Protein 3K7X (pdb70)

Radius of gyration: 18.95 Å; Cα contacts (8 Å, |Δi|>4): 545; chains: 1; bounding box: 43×45×52 Å

Sequence (339 aa):
KWSEYANLAQQSLEKFYLADTKEQFLNNFYPTENPEEDNKVFNYWWLAHLVEVRLDAYLRTKKQADLEVAEKTYLHNKNRNGGTLIHDFYDDLWNALAAYRLYKATGKSIYLEDAQLVWQDLVDTGWNDIGGGFAWRRPQYYKNTPVNAPFIILSCWLYNELNETKYLEWAKTYEWQTKVLVREDGFVEDGINRLEDGTIDYEWKFTYNQGVYIGANLELYRITKEAIYLDTANKTAAISLKELTEDGIFKDEGNGGDEGLFKGIFYRYFTDLIEETANKTYRDFVLNSCQILVENAKLDGYLLGNWKEKPSGKIPYSAELSGIALEAAKLELEHHHHH

Secondary structure (DSSP, 8-state):
-HHHHHHHHHHHHHHHHB-SSTTT-B-SEES-S-HHHHT-S--HHHHHHHHHHHHHHHHHH--HHHHHHHHHHHHHHHHHTTSSS--SBS---HHHHHHHHHHHHH--HHHHHHHHHHHHHIIIIIB------BBSBTT---EEHHHHHHHHHHHHHHHHHH--HHHHHH--HHHHHHHHHB-TTSPBP-EE-TTSSS-B-TT---HHHHHHHHHHHHHHHHHH--HHHHHHHHHHHHHHHHHHEETTEEPP--SSSGGGGHHHHHHHHHHHHHHHHT-HHHHHHHHHHHHHHHHH-EETTEE----SSPS-S-EEHHHHHH------HHHHT------

B-factor: mean 16.67, std 11.15, range [1.84, 98.38]

Structure (mmCIF, N/CA/C/O backbone):
data_3K7X
#
_entry.id   3K7X
#
_cell.length_a   46.194
_cell.length_b   75.333
_cell.length_c   53.756
_cell.angle_alpha   90.00
_cell.angle_beta   95.28
_cell.angle_gamma   90.00
#
_symmetry.space_group_name_H-M   'P 1 21 1'
#
loop_
_entity.id
_entity.type
_entity.pdbx_description
1 polymer 'Lin0763 protein'
2 non-polymer 'PHOSPHATE ION'
3 water water
#
loop_
_atom_site.group_PDB
_atom_site.id
_atom_site.type_symbol
_atom_site.label_atom_id
_atom_site.label_alt_id
_atom_site.label_comp_id
_atom_site.label_asym_id
_atom_site.label_entity_id
_atom_site.label_seq_id
_atom_site.pdbx_PDB_ins_code
_atom_site.Cartn_x
_atom_site.Cartn_y
_atom_site.Cartn_z
_atom_site.occupancy
_atom_site.B_iso_or_equiv
_atom_site.auth_seq_id
_atom_site.auth_comp_id
_atom_site.auth_asym_id
_atom_site.auth_atom_id
_atom_site.pdbx_PDB_model_num
ATOM 9 N N . LYS A 1 2 ? -4.025 49.986 17.394 1.00 15.49 2 LYS A N 1
ATOM 10 C CA . LYS A 1 2 ? -4.423 49.134 18.512 1.00 14.64 2 LYS A CA 1
ATOM 11 C C . LYS A 1 2 ? -3.711 49.550 19.795 1.00 9.96 2 LYS A C 1
ATOM 12 O O . LYS A 1 2 ? -2.731 50.291 19.755 1.00 12.17 2 LYS A O 1
ATOM 18 N N . TRP A 1 3 ? -4.202 49.076 20.933 1.00 10.35 3 TRP A N 1
ATOM 19 C CA . TRP A 1 3 ? -3.580 49.430 22.203 1.00 9.14 3 TRP A CA 1
ATOM 20 C C . TRP A 1 3 ? -2.138 48.932 22.283 1.00 10.45 3 TRP A C 1
ATOM 21 O O . TRP A 1 3 ? -1.272 49.624 22.810 1.00 11.42 3 TRP A O 1
ATOM 32 N N . SER A 1 4 ? -1.871 47.745 21.751 1.00 7.12 4 SER A N 1
ATOM 33 C CA . SER A 1 4 ? -0.509 47.218 21.784 1.00 11.77 4 SER A CA 1
ATOM 34 C C . SER A 1 4 ? 0.421 48.165 21.022 1.00 15.30 4 SER A C 1
ATOM 35 O O . SER A 1 4 ? 1.566 48.386 21.418 1.00 10.94 4 SER A O 1
ATOM 38 N N . GLU A 1 5 ? -0.082 48.736 19.933 1.00 11.16 5 GLU A N 1
ATOM 39 C CA . GLU A 1 5 ? 0.709 49.657 19.130 1.00 11.79 5 GLU A CA 1
ATOM 40 C C 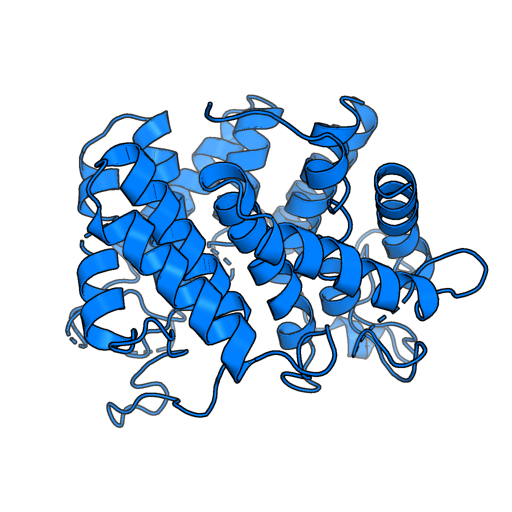. GLU A 1 5 ? 0.892 50.995 19.850 1.00 8.77 5 GLU A C 1
ATOM 41 O O . GLU A 1 5 ? 1.952 51.618 19.761 1.00 7.03 5 GLU A O 1
ATOM 47 N N . TYR A 1 6 ? -0.130 51.448 20.567 1.00 7.78 6 TYR A N 1
ATOM 48 C CA . TYR A 1 6 ? 0.015 52.693 21.314 1.00 6.70 6 TYR A CA 1
ATOM 49 C C . TYR A 1 6 ? 1.024 52.490 22.444 1.00 11.65 6 TYR A C 1
ATOM 50 O O . TYR A 1 6 ? 1.751 53.412 22.818 1.00 11.10 6 TYR A O 1
ATOM 59 N N . ALA A 1 7 ? 1.064 51.278 22.991 1.00 9.08 7 ALA A N 1
ATOM 60 C CA . ALA A 1 7 ? 2.001 50.971 24.066 1.00 8.68 7 ALA A CA 1
ATOM 61 C C . ALA A 1 7 ? 3.414 51.033 23.502 1.00 9.43 7 ALA A C 1
ATOM 62 O O . ALA A 1 7 ? 4.338 51.527 24.150 1.00 8.16 7 ALA A O 1
ATOM 64 N N . ASN A 1 8 ? 3.579 50.529 22.286 1.00 8.69 8 ASN A N 1
ATOM 65 C CA . ASN A 1 8 ? 4.887 50.551 21.645 1.00 8.70 8 ASN A CA 1
ATOM 66 C C . ASN A 1 8 ? 5.314 51.993 21.379 1.00 9.92 8 ASN A C 1
ATOM 67 O O . ASN A 1 8 ? 6.474 52.352 21.576 1.00 8.63 8 ASN A O 1
ATOM 72 N N . LEU A 1 9 ? 4.370 52.817 20.933 1.00 7.29 9 LEU A N 1
ATOM 73 C CA . LEU A 1 9 ? 4.666 54.217 20.651 1.00 5.01 9 LEU A CA 1
ATOM 74 C C . LEU A 1 9 ? 5.047 54.932 21.947 1.00 7.05 9 LEU A C 1
ATOM 75 O O . LEU A 1 9 ? 5.925 55.796 21.960 1.00 8.97 9 LEU A O 1
ATOM 80 N N . ALA A 1 10 ? 4.381 54.567 23.035 1.00 7.31 10 ALA A N 1
ATOM 81 C CA . ALA A 1 10 ? 4.662 55.169 24.332 1.00 11.12 10 ALA A CA 1
ATOM 82 C C . ALA A 1 10 ? 6.079 54.801 24.758 1.00 9.82 10 ALA A C 1
ATOM 83 O O . ALA A 1 10 ? 6.820 55.646 25.252 1.00 8.11 10 ALA A O 1
ATOM 85 N N . GLN A 1 11 ? 6.451 53.537 24.566 1.00 8.39 11 GLN A N 1
ATOM 86 C CA . GLN A 1 11 ? 7.793 53.079 24.925 1.00 8.07 11 GLN A CA 1
ATOM 87 C C . GLN A 1 11 ? 8.847 53.930 24.206 1.00 10.37 11 GLN A C 1
ATOM 88 O O . GLN A 1 11 ? 9.851 54.327 24.799 1.00 11.24 11 GLN A O 1
ATOM 94 N N . GLN A 1 12 ? 8.608 54.206 22.925 1.00 8.72 12 GLN A N 1
ATOM 95 C CA . GLN A 1 12 ? 9.537 54.999 22.119 1.00 10.19 12 GLN A CA 1
ATOM 96 C C . GLN A 1 12 ? 9.533 56.483 22.482 1.00 10.60 12 GLN A C 1
ATOM 97 O O . GLN A 1 12 ? 10.537 57.175 22.318 1.00 11.70 12 GLN A O 1
ATOM 103 N N . SER A 1 13 ? 8.400 56.971 22.971 1.00 8.44 13 SER A N 1
ATOM 104 C CA . SER A 1 13 ? 8.271 58.384 23.305 1.00 5.88 13 SER A CA 1
ATOM 105 C C . SER A 1 13 ? 9.156 58.900 24.434 1.00 7.89 13 SER A C 1
ATOM 106 O O . SER A 1 13 ? 9.564 60.060 24.412 1.00 10.15 13 SER A O 1
ATOM 109 N N . LEU A 1 14 ? 9.465 58.051 25.409 1.00 5.34 14 LEU A N 1
ATOM 110 C CA . LEU A 1 14 ? 10.285 58.478 26.537 1.00 4.62 14 LEU A CA 1
ATOM 111 C C . LEU A 1 14 ? 11.594 59.137 26.107 1.00 7.63 14 LEU A C 1
ATOM 112 O O . LEU A 1 14 ? 11.851 60.288 26.457 1.00 8.51 14 LEU A O 1
ATOM 117 N N . GLU A 1 15 ? 12.425 58.421 25.350 1.00 11.23 15 GLU A N 1
ATOM 118 C CA . GLU A 1 15 ? 13.702 58.994 24.925 1.00 12.18 15 GLU A CA 1
ATOM 119 C C . GLU A 1 15 ? 13.524 60.136 23.930 1.00 8.66 15 GLU A C 1
ATOM 120 O O . GLU A 1 15 ? 14.357 61.044 23.855 1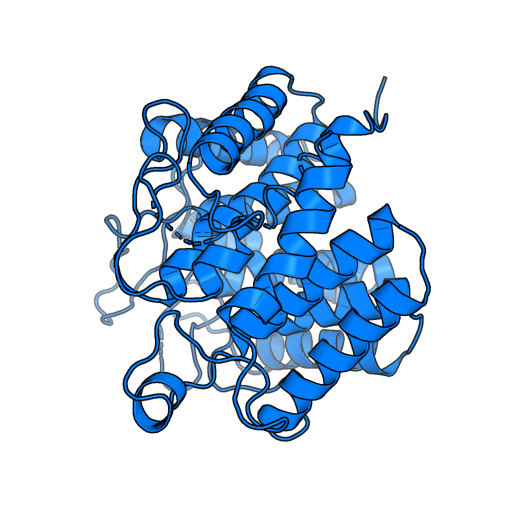.00 7.88 15 GLU A O 1
ATOM 126 N N . LYS A 1 16 ? 12.436 60.103 23.173 1.00 10.33 16 LYS A N 1
ATOM 127 C CA . LYS A 1 16 ? 12.182 61.162 22.205 1.00 12.50 16 LYS A CA 1
ATOM 128 C C . LYS A 1 16 ? 12.143 62.514 22.911 1.00 15.51 16 LYS A C 1
ATOM 129 O O . LYS A 1 16 ? 12.666 63.501 22.401 1.00 10.46 16 LYS A O 1
ATOM 135 N N . PHE A 1 17 ? 11.538 62.554 24.093 1.00 11.06 17 PHE A N 1
ATOM 136 C CA . PHE A 1 17 ? 11.420 63.809 24.829 1.00 10.88 17 PHE A CA 1
ATOM 137 C C . PHE A 1 17 ? 12.332 63.955 26.038 1.00 9.82 17 PHE A C 1
ATOM 138 O O . PHE A 1 17 ? 12.499 65.060 26.545 1.00 12.85 17 PHE A O 1
ATOM 146 N N . TYR A 1 18 ? 12.934 62.862 26.498 1.00 7.00 18 TYR A N 1
ATOM 147 C CA . TYR A 1 18 ? 13.768 62.956 27.690 1.00 12.07 18 TYR A CA 1
ATOM 148 C C . TYR A 1 18 ? 15.234 62.521 27.614 1.00 10.03 18 TYR A C 1
ATOM 149 O O . TYR A 1 18 ? 15.969 62.691 28.585 1.00 11.68 18 TYR A O 1
ATOM 158 N N . LEU A 1 19 ? 15.673 61.986 26.480 1.00 9.63 19 LEU A N 1
ATOM 159 C CA . LEU A 1 19 ? 17.069 61.555 26.364 1.00 8.82 19 LEU A CA 1
ATOM 160 C C . LEU A 1 19 ? 17.999 62.720 26.685 1.00 11.13 19 LEU A C 1
ATOM 161 O O . LEU A 1 19 ? 17.915 63.784 26.065 1.00 9.39 19 LEU A O 1
ATOM 166 N N . ALA A 1 20 ? 18.887 62.508 27.652 1.00 10.52 20 ALA A N 1
ATOM 167 C CA . ALA A 1 20 ? 19.827 63.538 28.089 1.00 13.13 20 ALA A CA 1
ATOM 168 C C . ALA A 1 20 ? 21.017 63.708 27.150 1.00 15.13 20 ALA A C 1
ATOM 169 O O . ALA A 1 20 ? 21.230 62.894 26.246 1.00 15.19 20 ALA A O 1
ATOM 171 N N . ASP A 1 21 ? 21.788 64.769 27.380 1.00 18.64 21 ASP A N 1
ATOM 172 C CA . ASP A 1 21 ? 22.969 65.069 26.575 1.00 23.59 21 ASP A CA 1
ATOM 173 C C . ASP A 1 21 ? 24.118 64.113 26.853 1.00 23.49 21 ASP A C 1
ATOM 174 O O . ASP A 1 21 ? 24.943 63.859 25.978 1.00 23.45 21 ASP A O 1
ATOM 179 N N . THR A 1 22 ? 24.183 63.604 28.079 1.00 15.01 22 THR A N 1
ATOM 180 C CA . THR A 1 22 ? 25.243 62.675 28.451 1.00 18.88 22 THR A CA 1
ATOM 181 C C . THR A 1 22 ? 24.663 61.312 28.795 1.00 18.99 22 THR A C 1
ATOM 182 O O . THR A 1 22 ? 23.534 61.205 29.277 1.00 14.21 22 THR A O 1
ATOM 186 N N . LYS A 1 23 ? 25.447 60.273 28.537 1.00 16.25 23 LYS A N 1
ATOM 187 C CA . LYS A 1 23 ? 25.038 58.906 28.819 1.00 20.97 23 LYS A CA 1
ATOM 188 C C . LYS A 1 23 ? 24.915 58.701 30.328 1.00 17.19 23 LYS A C 1
ATOM 189 O O . LYS A 1 23 ? 24.116 57.884 30.784 1.00 15.24 23 LYS A O 1
ATOM 195 N N . GLU A 1 24 ? 25.709 59.447 31.095 1.00 15.78 24 GLU A N 1
ATOM 196 C CA . GLU A 1 24 ? 25.692 59.345 32.555 1.00 16.02 24 GLU A CA 1
ATOM 197 C C . GLU A 1 24 ? 24.340 59.761 33.125 1.00 17.67 24 GLU A C 1
ATOM 198 O O . GLU A 1 24 ? 23.813 59.114 34.035 1.00 15.11 24 GLU A O 1
ATOM 204 N N . GLN A 1 25 ? 23.794 60.851 32.600 1.00 18.97 25 GLN A N 1
ATOM 205 C CA . GLN A 1 25 ? 22.521 61.340 33.076 1.00 14.96 25 GLN A CA 1
ATOM 206 C C . GLN A 1 25 ? 21.415 60.404 32.576 1.00 12.95 25 GLN A C 1
ATOM 207 O O . GLN A 1 25 ? 20.542 60.000 33.351 1.00 15.98 25 GLN A O 1
ATOM 213 N N . PHE A 1 26 ? 21.504 60.006 31.306 1.00 8.43 26 PHE A N 1
ATOM 214 C CA . PHE A 1 26 ? 20.524 59.104 30.677 1.00 9.11 26 PHE A CA 1
ATOM 215 C C . PHE A 1 26 ? 19.203 59.785 30.294 1.00 11.03 26 PHE A C 1
ATOM 216 O O . PHE A 1 26 ? 18.801 59.764 29.132 1.00 15.61 26 PHE A O 1
ATOM 224 N N . LEU A 1 27 ? 18.497 60.327 31.282 1.00 8.43 27 LEU A N 1
ATOM 225 C CA . LEU A 1 27 ? 17.230 61.004 31.021 1.00 11.70 27 LEU A CA 1
ATOM 226 C C . LEU A 1 27 ? 17.116 62.305 31.813 1.00 11.64 27 LEU A C 1
ATOM 227 O O . LEU A 1 27 ? 17.451 62.344 33.000 1.00 6.90 27 LEU A O 1
ATOM 232 N N . ASN A 1 28 ? 16.655 63.365 31.148 1.00 7.06 28 ASN A N 1
ATOM 233 C CA . ASN A 1 28 ? 16.434 64.649 31.810 1.00 10.04 28 ASN A CA 1
ATOM 234 C C . ASN A 1 28 ? 15.163 64.449 32.618 1.00 7.83 28 ASN A C 1
ATOM 235 O O . ASN A 1 28 ? 14.296 63.668 32.223 1.00 7.27 28 ASN A O 1
ATOM 240 N N . ASN A 1 29 ? 15.037 65.157 33.733 1.00 9.18 29 ASN A N 1
ATOM 241 C CA . ASN A 1 29 ? 13.845 65.023 34.555 1.00 7.82 29 ASN A CA 1
ATOM 242 C C . ASN A 1 29 ? 12.625 65.649 33.903 1.00 11.45 29 ASN A C 1
ATOM 243 O O . ASN A 1 29 ? 11.509 65.159 34.076 1.00 6.98 29 ASN A O 1
ATOM 248 N N . PHE A 1 30 ? 12.846 66.718 33.142 1.00 9.71 30 PHE A N 1
ATOM 249 C CA . PHE A 1 30 ? 11.752 67.442 32.502 1.00 9.88 30 PHE A CA 1
ATOM 250 C C . PHE A 1 30 ? 11.869 67.694 31.000 1.00 9.30 30 PHE A C 1
ATOM 251 O O . PHE A 1 30 ? 12.938 67.588 30.405 1.00 7.63 30 PHE A O 1
ATOM 259 N N . TYR A 1 31 ? 10.729 68.047 30.414 1.00 8.05 31 TYR A N 1
ATOM 260 C CA . TYR A 1 31 ? 10.638 68.438 29.016 1.00 7.11 31 TYR A CA 1
ATOM 261 C C . TYR A 1 31 ? 9.606 69.561 28.950 1.00 15.27 31 TYR A C 1
ATOM 262 O O . TYR A 1 31 ? 8.469 69.392 29.390 1.00 13.22 31 TYR A O 1
ATOM 271 N N . PRO A 1 32 ? 9.996 70.732 28.432 1.00 16.94 32 PRO A N 1
ATOM 272 C CA . PRO A 1 32 ? 11.348 71.001 27.938 1.00 12.28 32 PRO A CA 1
ATOM 273 C C . PRO A 1 32 ? 12.254 71.246 29.136 1.00 18.17 32 PRO A C 1
ATOM 274 O O . PRO A 1 32 ? 11.786 71.308 30.274 1.00 20.12 32 PRO A O 1
ATOM 278 N N . THR A 1 33 ? 13.549 71.381 28.888 1.00 19.73 33 THR A N 1
ATOM 279 C CA . THR A 1 33 ? 14.478 71.652 29.973 1.00 25.49 33 THR A CA 1
ATOM 280 C C . THR A 1 33 ? 15.450 72.735 29.502 1.00 25.48 33 THR A C 1
ATOM 281 O O . THR A 1 33 ? 16.432 72.463 28.813 1.00 22.73 33 THR A O 1
ATOM 285 N N . GLU A 1 34 ? 15.133 73.977 29.861 1.00 29.44 34 GLU A N 1
ATOM 286 C CA . GLU A 1 34 ? 15.941 75.130 29.475 1.00 32.67 34 GLU A CA 1
ATOM 287 C C . GLU A 1 34 ? 17.297 75.131 30.161 1.00 35.07 34 GLU A C 1
ATOM 288 O O . GLU A 1 34 ? 18.297 75.523 29.566 1.00 36.79 34 GLU A O 1
ATOM 290 N N . ASN A 1 35 ? 17.314 74.705 31.419 1.00 34.54 35 ASN A N 1
ATOM 291 C CA . ASN A 1 35 ? 18.552 74.634 32.187 1.00 36.05 35 ASN A CA 1
ATOM 292 C C . ASN A 1 35 ? 18.739 73.208 32.716 1.00 31.46 35 ASN A C 1
ATOM 293 O O . ASN A 1 35 ? 18.444 72.932 33.878 1.00 28.57 35 ASN A O 1
ATOM 298 N N . PRO A 1 36 ? 19.230 72.286 31.862 1.00 33.88 36 PRO A N 1
ATOM 299 C CA . PRO A 1 36 ? 19.466 70.883 32.217 1.00 34.83 36 PRO A CA 1
ATOM 300 C C . PRO A 1 36 ? 20.189 70.720 33.551 1.00 30.82 36 PRO A C 1
ATOM 301 O O . PRO A 1 36 ? 19.731 69.984 34.419 1.00 27.31 36 PRO A O 1
ATOM 305 N N . GLU A 1 37 ? 21.306 71.420 33.713 1.00 30.66 37 GLU A N 1
ATOM 306 C CA . GLU A 1 37 ? 22.105 71.344 34.937 1.00 37.38 37 GLU A CA 1
ATOM 307 C C . GLU A 1 37 ? 21.271 71.424 36.216 1.00 34.62 37 GLU A C 1
ATOM 308 O O . GLU A 1 37 ? 21.351 70.548 37.076 1.00 33.84 37 GLU A O 1
ATOM 314 N N . GLU A 1 38 ? 20.476 72.482 36.333 1.00 30.62 38 GLU A N 1
ATOM 315 C CA . GLU A 1 38 ? 19.643 72.703 37.509 1.00 29.47 38 GLU A CA 1
ATOM 316 C C . GLU A 1 38 ? 18.458 71.746 37.576 1.00 23.96 38 GLU A C 1
ATOM 317 O O . GLU A 1 38 ? 18.168 71.177 38.630 1.00 24.61 38 GLU A O 1
ATOM 323 N N . ASP A 1 39 ? 17.774 71.564 36.452 1.00 20.59 39 ASP A N 1
ATOM 324 C CA . ASP A 1 39 ? 16.620 70.678 36.420 1.00 20.53 39 ASP A CA 1
ATOM 325 C C . ASP A 1 39 ? 16.980 69.229 36.730 1.00 14.65 39 ASP A C 1
ATOM 326 O O . ASP A 1 39 ? 16.149 68.482 37.246 1.00 16.43 39 ASP A O 1
ATOM 331 N N . ASN A 1 40 ? 18.213 68.833 36.424 1.00 10.75 40 ASN A N 1
ATOM 332 C CA . ASN A 1 40 ? 18.646 67.456 36.662 1.00 10.71 40 ASN A CA 1
ATOM 333 C C . ASN A 1 40 ? 19.361 67.199 37.991 1.00 16.01 40 ASN A C 1
ATOM 334 O O . ASN A 1 40 ? 19.862 66.098 38.221 1.00 16.62 40 ASN A O 1
ATOM 339 N N . LYS A 1 41 ? 19.402 68.200 38.866 1.00 16.00 41 LYS A N 1
ATOM 340 C CA . LYS A 1 41 ? 20.053 68.043 40.168 1.00 20.82 41 LYS A CA 1
ATOM 341 C C . LYS A 1 41 ? 19.456 66.866 40.934 1.00 17.89 41 LYS A C 1
ATOM 342 O O . LYS A 1 41 ? 20.180 66.058 41.517 1.00 12.81 41 LYS A O 1
ATOM 348 N N . VAL A 1 42 ? 18.131 66.777 40.928 1.00 13.56 42 VAL A N 1
ATOM 349 C CA . VAL A 1 42 ? 17.433 65.708 41.632 1.00 11.43 42 VAL A CA 1
ATOM 350 C C . VAL A 1 42 ? 17.552 64.356 40.935 1.00 12.44 42 VAL A C 1
ATOM 351 O O . VAL A 1 42 ? 17.160 64.205 39.779 1.00 11.25 42 VAL A O 1
ATOM 355 N N . PHE A 1 43 ? 18.098 63.377 41.650 1.00 11.26 43 PHE A N 1
ATOM 356 C CA . PHE A 1 43 ? 18.245 62.026 41.124 1.00 11.49 43 PHE A CA 1
ATOM 357 C C . PHE A 1 43 ? 16.975 61.284 41.510 1.00 11.75 43 PHE A C 1
ATOM 358 O O . PHE A 1 43 ? 16.809 60.870 42.653 1.00 11.61 43 PHE A O 1
ATOM 366 N N . ASN A 1 44 ? 16.071 61.136 40.551 1.00 7.55 44 ASN A N 1
ATOM 367 C CA . ASN A 1 44 ? 14.805 60.463 40.800 1.00 8.84 44 ASN A CA 1
ATOM 368 C C . ASN A 1 44 ? 14.931 58.943 40.762 1.00 8.52 44 ASN A C 1
ATOM 369 O O . ASN A 1 44 ? 14.424 58.261 39.868 1.00 8.68 44 ASN A O 1
ATOM 374 N N . TYR A 1 45 ? 15.632 58.439 41.769 1.00 6.10 45 TYR A N 1
ATOM 375 C CA . TYR A 1 45 ? 15.886 57.020 41.958 1.00 7.57 45 TYR A CA 1
ATOM 376 C C . TYR A 1 45 ? 14.591 56.210 41.892 1.00 11.22 45 TYR A C 1
ATOM 377 O O . TYR A 1 45 ? 14.560 55.138 41.282 1.00 7.14 45 TYR A O 1
ATOM 386 N N . TRP A 1 46 ? 13.516 56.721 42.492 1.00 11.05 46 TRP A N 1
ATOM 387 C CA . TRP A 1 46 ? 12.261 55.976 42.464 1.00 10.04 46 TRP A CA 1
ATOM 388 C C . TRP A 1 46 ? 11.519 56.058 41.132 1.00 7.83 46 TRP A C 1
ATOM 389 O O . TRP A 1 46 ? 10.743 55.160 40.808 1.00 8.28 46 TRP A O 1
ATOM 400 N N . TRP A 1 47 ? 11.745 57.117 40.355 1.00 6.13 47 TRP A N 1
ATOM 401 C CA . TRP A 1 47 ? 11.093 57.216 39.046 1.00 7.65 47 TRP A CA 1
ATOM 402 C C . TRP A 1 47 ? 11.687 56.121 38.166 1.00 6.89 47 TRP A C 1
ATOM 403 O O . TRP A 1 47 ? 10.974 55.431 37.438 1.00 6.28 47 TRP A O 1
ATOM 414 N N . LEU A 1 48 ? 13.008 55.982 38.227 1.00 6.77 48 LEU A N 1
ATOM 415 C CA . LEU A 1 48 ? 13.700 54.982 37.425 1.00 10.31 48 LEU A CA 1
ATOM 416 C C . LEU A 1 48 ? 13.280 53.562 37.792 1.00 7.22 48 LEU A C 1
ATOM 417 O O . LEU A 1 48 ? 13.347 52.655 36.962 1.00 9.05 48 LEU A O 1
ATOM 422 N N . ALA A 1 49 ? 12.837 53.369 39.031 1.00 6.62 49 ALA A N 1
ATOM 423 C CA . ALA A 1 49 ? 12.379 52.052 39.467 1.00 10.31 49 ALA A CA 1
ATOM 424 C C . ALA A 1 49 ? 11.141 51.702 38.642 1.00 8.06 49 ALA A C 1
ATOM 425 O O . ALA A 1 49 ? 10.967 50.560 38.199 1.00 7.03 49 ALA A O 1
ATOM 427 N N . HIS A 1 50 ? 10.280 52.692 38.421 1.00 5.11 50 HIS A N 1
ATOM 428 C CA . HIS A 1 50 ? 9.080 52.444 37.641 1.00 7.34 50 HIS A CA 1
ATOM 429 C C . HIS A 1 50 ? 9.367 52.343 36.150 1.00 7.81 50 HIS A C 1
ATOM 430 O O . HIS A 1 50 ? 8.623 51.692 35.417 1.00 10.89 50 HIS A O 1
ATOM 437 N N . LEU A 1 51 ? 10.445 52.972 35.694 1.00 7.03 51 LEU A N 1
ATOM 438 C CA . LEU A 1 51 ? 10.800 52.854 34.286 1.00 8.92 51 LEU A CA 1
ATOM 439 C C . LEU A 1 51 ? 11.219 51.400 34.041 1.00 6.89 51 LEU A C 1
ATOM 440 O O . LEU A 1 51 ? 10.915 50.826 32.993 1.00 7.42 51 LEU A O 1
ATOM 445 N N . VAL A 1 52 ? 11.922 50.805 35.006 1.00 5.81 52 VAL A N 1
ATOM 446 C CA . VAL A 1 52 ? 12.338 49.409 34.876 1.00 5.28 52 VAL A CA 1
ATOM 447 C C . VAL A 1 52 ? 11.074 48.570 34.704 1.00 9.28 52 VAL A C 1
ATOM 448 O O . VAL A 1 52 ? 11.011 47.689 33.840 1.00 6.88 52 VAL A O 1
ATOM 452 N N . GLU A 1 53 ? 10.060 48.855 35.521 1.00 8.02 53 GLU A N 1
ATOM 453 C CA . GLU A 1 53 ? 8.802 48.118 35.444 1.00 10.04 53 GLU A CA 1
ATOM 454 C C . GLU A 1 53 ? 8.077 48.273 34.104 1.00 11.24 53 GLU A C 1
ATOM 455 O O . GLU A 1 53 ? 7.585 47.287 33.549 1.00 10.81 53 GLU A O 1
ATOM 461 N N . VAL A 1 54 ? 7.998 49.495 33.578 1.00 9.09 54 VAL A N 1
ATOM 462 C CA . VAL A 1 54 ? 7.307 49.687 32.300 1.00 9.49 54 VAL A CA 1
ATOM 463 C C . VAL A 1 54 ? 8.095 49.049 31.158 1.00 7.05 54 VAL A C 1
ATOM 464 O O . VAL A 1 54 ? 7.508 48.591 30.180 1.00 8.56 54 VAL A O 1
ATOM 468 N N . ARG A 1 55 ? 9.422 49.021 31.277 1.00 6.98 55 ARG A N 1
ATOM 469 C CA . ARG A 1 55 ? 10.239 48.387 30.247 1.00 10.29 55 ARG A CA 1
ATOM 470 C C . ARG A 1 55 ? 9.979 46.882 30.308 1.00 8.67 55 ARG A C 1
ATOM 471 O O . ARG A 1 55 ? 9.963 46.203 29.286 1.00 9.49 55 ARG A O 1
ATOM 479 N N . LEU A 1 56 ? 9.771 46.361 31.514 1.00 7.51 56 LEU A N 1
ATOM 480 C CA . LEU A 1 56 ? 9.491 44.937 31.670 1.00 10.33 56 LEU A CA 1
ATOM 481 C C . LEU A 1 56 ? 8.115 44.607 31.097 1.00 11.02 56 LEU A C 1
ATOM 482 O O . LEU A 1 56 ? 7.920 43.532 30.522 1.00 8.84 56 LEU A O 1
ATOM 487 N N . ASP A 1 57 ? 7.162 45.526 31.260 1.00 7.67 57 ASP A N 1
ATOM 488 C CA . ASP A 1 57 ? 5.814 45.315 30.726 1.00 9.57 57 ASP A CA 1
ATOM 489 C C . ASP A 1 57 ? 5.917 45.100 29.217 1.00 9.69 57 ASP A C 1
ATOM 490 O O . ASP A 1 57 ? 5.232 44.248 28.649 1.00 8.86 57 ASP A O 1
ATOM 495 N N . ALA A 1 58 ? 6.774 45.887 28.572 1.00 7.17 58 ALA A N 1
ATOM 496 C CA . ALA A 1 58 ? 6.954 45.784 27.128 1.00 7.97 58 ALA A CA 1
ATOM 497 C C . ALA A 1 58 ? 7.521 44.413 26.787 1.00 8.43 58 ALA A C 1
ATOM 498 O O . ALA A 1 58 ? 7.097 43.775 25.821 1.00 11.78 58 ALA A O 1
ATOM 500 N N . TYR A 1 59 ? 8.477 43.957 27.590 1.00 4.59 59 TYR A N 1
ATOM 501 C CA . TYR A 1 59 ? 9.082 42.651 27.357 1.00 11.00 59 TYR A CA 1
ATOM 502 C C . TYR A 1 59 ? 8.032 41.553 27.502 1.00 10.07 59 TYR A C 1
ATOM 503 O O . TYR A 1 59 ? 7.961 40.636 26.684 1.00 12.20 59 TYR A O 1
ATOM 512 N N . LEU A 1 60 ? 7.211 41.650 28.542 1.00 11.32 60 LEU A N 1
ATOM 513 C CA . LEU A 1 60 ? 6.170 40.656 28.768 1.00 11.77 60 LEU A CA 1
ATOM 514 C C . LEU A 1 60 ? 5.179 40.632 27.612 1.00 9.54 60 LEU A C 1
ATOM 515 O O . LEU A 1 60 ? 4.566 39.606 27.329 1.00 11.95 60 LEU A O 1
ATOM 520 N N . ARG A 1 61 ? 5.023 41.771 26.951 1.00 9.17 61 ARG A N 1
ATOM 521 C CA . ARG A 1 61 ? 4.114 41.881 25.817 1.00 13.74 61 ARG A CA 1
ATOM 522 C C . ARG A 1 61 ? 4.761 41.373 24.526 1.00 11.46 61 ARG A C 1
ATOM 523 O O . ARG A 1 61 ? 4.133 40.653 23.754 1.00 12.65 61 ARG A O 1
ATOM 531 N N . THR A 1 62 ? 6.022 41.731 24.307 1.00 14.18 62 THR A N 1
ATOM 532 C CA . THR A 1 62 ? 6.735 41.345 23.085 1.00 14.52 62 THR A CA 1
ATOM 533 C C . THR A 1 62 ? 7.527 40.035 23.090 1.00 15.03 62 THR A C 1
ATOM 534 O O . THR A 1 62 ? 7.650 39.387 22.051 1.00 14.57 62 THR A O 1
ATOM 538 N N . LYS A 1 63 ? 8.080 39.666 24.244 1.00 12.86 63 LYS A N 1
ATOM 539 C CA . LYS A 1 63 ? 8.895 38.455 24.386 1.00 16.94 63 LYS A CA 1
ATOM 540 C C . LYS A 1 63 ? 10.247 38.631 23.703 1.00 22.07 63 LYS A C 1
ATOM 541 O O . LYS A 1 63 ? 11.019 37.679 23.596 1.00 21.51 63 LYS A O 1
ATOM 547 N N . LYS A 1 64 ? 10.530 39.844 23.238 1.00 13.25 64 LYS A N 1
ATOM 548 C CA . LYS A 1 64 ? 11.792 40.122 22.550 1.00 13.97 64 LYS A CA 1
ATOM 549 C C . LYS A 1 64 ? 12.937 40.334 23.526 1.00 15.13 64 LYS A C 1
ATOM 550 O O . LYS A 1 64 ? 12.845 41.165 24.426 1.00 17.10 64 LYS A O 1
ATOM 556 N N . GLN A 1 65 ? 14.025 39.597 23.330 1.00 16.01 65 GLN A N 1
ATOM 557 C CA . GLN A 1 65 ? 15.180 39.705 24.208 1.00 17.57 65 GLN A CA 1
ATOM 558 C C . GLN A 1 65 ? 15.709 41.136 24.299 1.00 16.53 65 GLN A C 1
ATOM 559 O O . GLN A 1 65 ? 16.176 41.565 25.353 1.00 15.92 65 GLN A O 1
ATOM 565 N N . ALA A 1 66 ? 15.631 41.874 23.195 1.00 13.74 66 ALA A N 1
ATOM 566 C CA . ALA A 1 66 ? 16.096 43.258 23.171 1.00 20.29 66 ALA A CA 1
ATOM 567 C C . ALA A 1 66 ? 15.337 44.115 24.187 1.00 14.85 66 ALA A C 1
ATOM 568 O O . ALA A 1 66 ? 15.899 45.038 24.779 1.00 12.76 66 ALA A O 1
ATOM 570 N N . ASP A 1 67 ? 14.062 43.806 24.390 1.00 13.61 67 ASP A N 1
ATOM 571 C CA . ASP A 1 67 ? 13.240 44.556 25.338 1.00 11.22 67 ASP A CA 1
ATOM 572 C C . ASP A 1 67 ? 13.630 44.245 26.780 1.00 10.37 67 ASP A C 1
ATOM 573 O O . ASP A 1 67 ? 13.639 45.133 27.634 1.00 11.11 67 ASP A O 1
ATOM 578 N N . LEU A 1 68 ? 13.953 42.988 27.056 1.00 11.09 68 LEU A N 1
ATOM 579 C CA . LEU A 1 68 ? 14.365 42.613 28.400 1.00 13.68 68 LEU A CA 1
ATOM 580 C C . LEU A 1 68 ? 15.695 43.293 28.717 1.00 9.61 68 LEU A C 1
ATOM 581 O O . LEU A 1 68 ? 15.925 43.748 29.838 1.00 10.43 68 LEU A O 1
ATOM 586 N N . GLU A 1 69 ? 16.566 43.375 27.717 1.00 9.90 69 GLU A N 1
ATOM 587 C CA . GLU A 1 69 ? 17.871 44.000 27.898 1.00 21.74 69 GLU A CA 1
ATOM 588 C C . GLU A 1 69 ? 17.754 45.475 28.263 1.00 14.49 69 GLU A C 1
ATOM 589 O O . GLU A 1 69 ? 18.522 45.978 29.083 1.00 13.13 69 GLU A O 1
ATOM 595 N N . VAL A 1 70 ? 16.801 46.172 27.654 1.00 8.89 70 VAL A N 1
ATOM 596 C CA . VAL A 1 70 ? 16.620 47.585 27.962 1.00 10.07 70 VAL A CA 1
ATOM 597 C C . VAL A 1 70 ? 16.222 47.724 29.429 1.00 9.93 70 VAL A C 1
ATOM 598 O O . VAL A 1 70 ? 16.645 48.654 30.109 1.00 10.79 70 VAL A O 1
ATOM 602 N N . ALA A 1 71 ? 15.416 46.783 29.912 1.00 11.21 71 ALA A N 1
ATOM 603 C CA . ALA A 1 71 ? 14.963 46.795 31.300 1.00 10.42 71 ALA A CA 1
ATOM 604 C C . ALA A 1 71 ? 16.126 46.574 32.264 1.00 13.33 71 ALA A C 1
ATOM 605 O O . ALA A 1 71 ? 16.258 47.290 33.254 1.00 9.02 71 ALA A O 1
ATOM 607 N N . GLU A 1 72 ? 16.958 45.574 31.979 1.00 9.10 72 GLU A N 1
ATOM 608 C CA . GLU A 1 72 ? 18.114 45.278 32.824 1.00 11.21 72 GLU A CA 1
ATOM 609 C C . GLU A 1 72 ? 19.095 46.440 32.824 1.00 10.57 72 GLU A C 1
ATOM 610 O O . GLU A 1 72 ? 19.594 46.846 33.872 1.00 11.54 72 GLU A O 1
ATOM 616 N N . LYS A 1 73 ? 19.378 46.961 31.634 1.00 11.56 73 LYS A N 1
ATOM 617 C CA . LYS A 1 73 ? 20.296 48.084 31.486 1.00 10.91 73 LYS A CA 1
ATOM 618 C C . LYS A 1 73 ? 19.798 49.262 32.312 1.00 11.52 73 LYS A C 1
ATOM 619 O O . LYS A 1 73 ? 20.585 49.957 32.957 1.00 9.37 73 LYS A O 1
ATOM 625 N N . THR A 1 74 ? 18.488 49.487 32.289 1.00 6.04 74 THR A N 1
ATOM 626 C CA . THR A 1 74 ? 17.894 50.587 33.044 1.00 6.63 74 THR A CA 1
ATOM 627 C C . THR A 1 74 ? 18.075 50.369 34.548 1.00 10.10 74 THR A C 1
ATOM 628 O O . THR A 1 74 ? 18.464 51.284 35.281 1.00 5.68 74 THR A O 1
ATOM 632 N N . TYR A 1 75 ? 17.798 49.149 34.996 1.00 7.02 75 TYR A N 1
ATOM 633 C CA . TYR A 1 75 ? 17.926 48.801 36.408 1.00 6.99 75 TYR A CA 1
ATOM 634 C C . TYR A 1 75 ? 19.352 49.009 36.914 1.00 6.67 75 TYR A C 1
ATOM 635 O O . TYR A 1 75 ? 19.561 49.578 37.988 1.00 6.06 75 TYR A O 1
ATOM 644 N N . LEU A 1 76 ? 20.331 48.549 36.140 1.00 3.99 76 LEU A N 1
ATOM 645 C CA . LEU A 1 76 ? 21.723 48.693 36.542 1.00 8.28 76 LEU A CA 1
ATOM 646 C C . LEU A 1 76 ? 22.150 50.153 36.531 1.00 7.47 76 LEU A C 1
ATOM 647 O O . LEU A 1 76 ? 22.933 50.582 37.378 1.00 8.73 76 LEU A O 1
ATOM 652 N N . HIS A 1 77 ? 21.642 50.915 35.568 1.00 8.00 77 HIS A N 1
ATOM 653 C CA . HIS A 1 77 ? 21.971 52.336 35.493 1.00 8.20 77 HIS A CA 1
ATOM 654 C C . HIS A 1 77 ? 21.535 53.012 36.794 1.00 8.74 77 HIS A C 1
ATOM 655 O O . HIS A 1 77 ? 22.268 53.817 37.379 1.00 5.45 77 HIS A O 1
ATOM 662 N N . ASN A 1 78 ? 20.329 52.671 37.238 1.00 8.08 78 ASN A N 1
ATOM 663 C CA . ASN A 1 78 ? 19.759 53.251 38.450 1.00 10.09 78 ASN A CA 1
ATOM 664 C C . ASN A 1 78 ? 20.494 52.814 39.712 1.00 10.82 78 ASN A C 1
ATOM 665 O O . ASN A 1 78 ? 20.859 53.644 40.548 1.00 8.19 78 ASN A O 1
ATOM 670 N N . LYS A 1 79 ? 20.707 51.511 39.846 1.00 7.96 79 LYS A N 1
ATOM 671 C CA . LYS A 1 79 ? 21.412 50.964 41.002 1.00 7.65 79 LYS A CA 1
ATOM 672 C C . LYS A 1 79 ? 22.806 51.590 41.102 1.00 9.40 79 LYS A C 1
ATOM 673 O O . LYS A 1 79 ? 23.268 51.943 42.192 1.00 9.21 79 LYS A O 1
ATOM 679 N N . ASN A 1 80 ? 23.474 51.741 39.965 1.00 8.05 80 ASN A N 1
ATOM 680 C CA . ASN A 1 80 ? 24.810 52.325 39.973 1.00 11.58 80 ASN A CA 1
ATOM 681 C C . ASN A 1 80 ? 24.812 53.827 40.254 1.00 12.46 80 ASN A C 1
ATOM 682 O O . ASN A 1 80 ? 25.732 54.331 40.899 1.00 11.79 80 ASN A O 1
ATOM 687 N N . ARG A 1 81 ? 23.792 54.546 39.792 1.00 7.75 81 ARG A N 1
ATOM 688 C CA . ARG A 1 81 ? 23.734 55.974 40.093 1.00 12.44 81 ARG A CA 1
ATOM 689 C C . ARG A 1 81 ? 23.559 56.109 41.600 1.00 10.41 81 ARG A C 1
ATOM 690 O O . ARG A 1 81 ? 23.997 57.084 42.205 1.00 7.97 81 ARG A O 1
ATOM 698 N N . ASN A 1 82 ? 22.923 55.112 42.206 1.00 10.49 82 ASN A N 1
ATOM 699 C CA . ASN A 1 82 ? 22.694 55.136 43.642 1.00 10.62 82 ASN A CA 1
ATOM 700 C C . ASN A 1 82 ? 23.859 54.557 44.440 1.00 14.39 82 ASN A C 1
ATOM 701 O O . ASN A 1 82 ? 23.708 54.219 45.613 1.00 18.31 82 ASN A O 1
ATOM 706 N N . GLY A 1 83 ? 25.020 54.440 43.805 1.00 12.31 83 GLY A N 1
ATOM 707 C CA . GLY A 1 83 ? 26.181 53.924 44.505 1.00 8.31 83 GLY A CA 1
ATOM 708 C C . GLY A 1 83 ? 26.396 52.424 44.462 1.00 8.09 83 GLY A C 1
ATOM 709 O O . GLY A 1 83 ? 27.145 51.890 45.280 1.00 10.10 83 GLY A O 1
ATOM 710 N N . GLY A 1 84 ? 25.742 51.741 43.527 1.00 9.57 84 GLY A N 1
ATOM 711 C CA . GLY A 1 84 ? 25.914 50.302 43.399 1.00 9.40 84 GLY A CA 1
ATOM 712 C C . GLY A 1 84 ? 25.134 49.462 44.388 1.00 11.29 84 GLY A C 1
ATOM 713 O O . GLY A 1 84 ? 25.465 48.300 44.622 1.00 15.28 84 GLY A O 1
ATOM 714 N N . THR A 1 85 ? 24.085 50.046 44.956 1.00 8.97 85 THR A N 1
ATOM 715 C CA . THR A 1 85 ? 23.253 49.365 45.938 1.00 7.46 85 THR A CA 1
ATOM 716 C C . THR A 1 85 ? 21.849 49.957 45.897 1.00 7.53 85 THR A C 1
ATOM 717 O O . THR A 1 85 ? 21.664 51.081 45.426 1.00 9.20 85 THR A O 1
ATOM 721 N N . LEU A 1 86 ? 20.865 49.201 46.381 1.00 7.44 86 LEU A N 1
ATOM 722 C CA . LEU A 1 86 ? 19.487 49.688 46.420 1.00 5.96 86 LEU A CA 1
ATOM 723 C C . LEU A 1 86 ? 19.221 50.447 47.717 1.00 6.56 86 LEU A C 1
ATOM 724 O O . LEU A 1 86 ? 18.251 51.198 47.813 1.00 11.59 86 LEU A O 1
ATOM 729 N N . ILE A 1 87 ? 20.080 50.251 48.714 1.00 8.35 87 ILE A N 1
ATOM 730 C CA . ILE A 1 87 ? 19.916 50.934 49.998 1.00 8.61 87 ILE A CA 1
ATOM 731 C C . ILE A 1 87 ? 19.823 52.441 49.765 1.00 12.11 87 ILE A C 1
ATOM 732 O O . ILE A 1 87 ? 20.602 53.017 49.004 1.00 10.99 87 ILE A O 1
ATOM 737 N N . HIS A 1 88 ? 18.869 53.072 50.439 1.00 9.33 88 HIS A N 1
ATOM 738 C CA . HIS A 1 88 ? 18.627 54.497 50.266 1.00 7.66 88 HIS A CA 1
ATOM 739 C C . HIS A 1 88 ? 18.052 55.042 51.574 1.00 11.97 88 HIS A C 1
ATOM 740 O O . HIS A 1 88 ? 17.648 54.270 52.443 1.00 10.99 88 HIS A O 1
ATOM 747 N N . ASP A 1 89 ? 18.023 56.364 51.717 1.00 7.99 89 ASP A N 1
ATOM 748 C CA . ASP A 1 89 ? 17.490 56.988 52.925 1.00 13.93 89 ASP A CA 1
ATOM 749 C C . ASP A 1 89 ? 15.966 56.909 53.006 1.0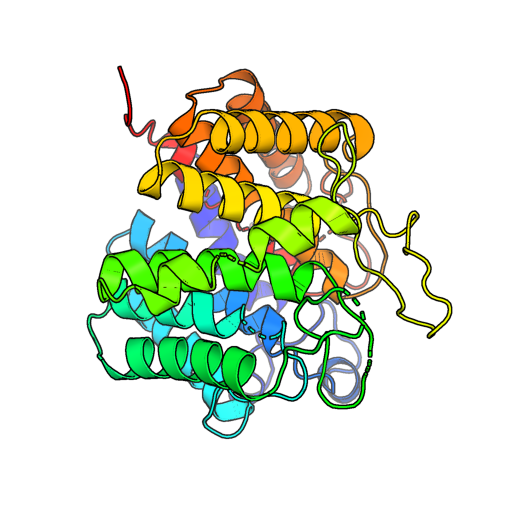0 14.91 89 ASP A C 1
ATOM 750 O O . ASP A 1 89 ? 15.397 56.887 54.101 1.00 15.21 89 ASP A O 1
ATOM 755 N N . PHE A 1 90 ? 15.310 56.877 51.848 1.00 7.30 90 PHE A N 1
ATOM 756 C CA . PHE A 1 90 ? 13.852 56.793 51.800 1.00 7.93 90 PHE A CA 1
ATOM 757 C C . PHE A 1 90 ? 13.432 55.345 51.628 1.00 6.19 90 PHE A C 1
ATOM 758 O O . PHE A 1 90 ? 13.733 54.718 50.610 1.00 10.94 90 PHE A O 1
ATOM 766 N N . TYR A 1 91 ? 12.733 54.821 52.631 1.00 4.98 91 TYR A N 1
ATOM 767 C CA . TYR A 1 91 ? 12.282 53.437 52.611 1.00 10.64 91 TYR A CA 1
ATOM 768 C C . TYR A 1 91 ? 11.358 53.134 51.439 1.00 11.88 91 TYR A C 1
ATOM 769 O O . TYR A 1 91 ? 11.403 52.034 50.889 1.00 8.60 91 TYR A O 1
ATOM 778 N N . ASP A 1 92 ? 10.524 54.094 51.044 1.00 9.74 92 ASP A N 1
ATOM 779 C CA . ASP A 1 92 ? 9.634 53.836 49.921 1.00 14.72 92 ASP A CA 1
ATOM 780 C C . ASP A 1 92 ? 10.400 53.785 48.600 1.00 9.89 92 ASP A C 1
ATOM 781 O O . ASP A 1 92 ? 10.140 52.918 47.773 1.00 10.87 92 ASP A O 1
ATOM 786 N N . ASP A 1 93 ? 11.353 54.691 48.403 1.00 9.47 93 ASP A N 1
ATOM 787 C CA . ASP A 1 93 ? 12.141 54.673 47.172 1.00 7.54 93 ASP A CA 1
ATOM 788 C C . ASP A 1 93 ? 12.782 53.293 47.043 1.00 8.63 93 ASP A C 1
ATOM 789 O O . ASP A 1 93 ? 12.825 52.706 45.957 1.00 8.78 93 ASP A O 1
ATOM 802 N N . LEU A 1 95 ? 11.722 50.412 48.312 1.00 6.98 95 LEU A N 1
ATOM 803 C CA . LEU A 1 95 ? 10.710 49.414 47.983 1.00 9.98 95 LEU A CA 1
ATOM 804 C C . LEU A 1 95 ? 10.309 49.398 46.508 1.00 6.57 95 LEU A C 1
ATOM 805 O O . LEU A 1 95 ? 10.136 48.330 45.925 1.00 5.23 95 LEU A O 1
ATOM 810 N N . TRP A 1 96 ? 10.157 50.567 45.896 1.00 7.98 96 TRP A N 1
ATOM 811 C CA . TRP A 1 96 ? 9.785 50.605 44.486 1.00 8.16 96 TRP A CA 1
ATOM 812 C C . TRP A 1 96 ? 10.847 49.867 43.681 1.00 6.89 96 TRP A C 1
ATOM 813 O O . TRP A 1 96 ? 10.550 49.151 42.718 1.00 4.04 96 TRP A O 1
ATOM 824 N N . ASN A 1 97 ? 12.097 50.044 44.089 1.00 5.66 97 ASN A N 1
ATOM 825 C CA . ASN A 1 97 ? 13.201 49.394 43.413 1.00 6.30 97 ASN A CA 1
ATOM 826 C C . ASN A 1 97 ? 13.259 47.904 43.717 1.00 8.89 97 ASN A C 1
ATOM 827 O O . ASN A 1 97 ? 13.681 47.113 42.878 1.00 8.63 97 ASN A O 1
ATOM 832 N N . ALA A 1 98 ? 12.824 47.520 44.913 1.00 6.93 98 ALA A N 1
ATOM 833 C CA . ALA A 1 98 ? 12.824 46.110 45.293 1.00 7.72 98 ALA A CA 1
ATOM 834 C C . ALA A 1 98 ? 11.757 45.367 44.490 1.00 8.51 98 ALA A C 1
ATOM 835 O O . ALA A 1 98 ? 11.933 44.200 44.127 1.00 6.47 98 ALA A O 1
ATOM 837 N N . LEU A 1 99 ? 10.644 46.042 44.215 1.00 4.53 99 LEU A N 1
ATOM 838 C CA . LEU A 1 99 ? 9.577 45.428 43.432 1.00 6.67 99 LEU A CA 1
ATOM 839 C C . LEU A 1 99 ? 10.082 45.223 42.006 1.00 10.21 99 LEU A C 1
ATOM 840 O O . LEU A 1 99 ? 9.873 44.169 41.403 1.00 8.33 99 LEU A O 1
ATOM 845 N N . ALA A 1 100 ? 10.757 46.236 41.469 1.00 7.51 100 ALA A N 1
ATOM 846 C CA . ALA A 1 100 ? 11.304 46.139 40.120 1.00 7.60 100 ALA A CA 1
ATOM 847 C C . ALA A 1 100 ? 12.338 45.013 40.075 1.00 10.71 100 ALA A C 1
ATOM 848 O O . ALA A 1 100 ? 12.399 44.243 39.114 1.00 10.59 100 ALA A O 1
ATOM 850 N N . ALA A 1 101 ? 13.142 44.916 41.130 1.00 7.62 101 ALA A N 1
ATOM 851 C CA . ALA A 1 101 ? 14.180 43.892 41.220 1.00 6.18 101 ALA A CA 1
ATOM 852 C C . ALA A 1 101 ? 13.599 42.487 41.158 1.00 11.02 101 ALA A C 1
ATOM 853 O O . ALA A 1 101 ? 14.132 41.618 40.464 1.00 10.78 101 ALA A O 1
ATOM 855 N N . TYR A 1 102 ? 12.505 42.265 41.879 1.00 10.52 102 TYR A N 1
ATOM 856 C CA . TYR A 1 102 ? 11.875 40.953 41.894 1.00 10.62 102 TYR A CA 1
ATOM 857 C C . TYR A 1 102 ? 11.326 40.595 40.520 1.00 11.83 102 TYR A C 1
ATOM 858 O O . TYR A 1 102 ? 11.473 39.461 40.055 1.00 8.77 102 TYR A O 1
ATOM 867 N N . ARG A 1 103 ? 10.682 41.554 39.865 1.00 8.46 103 ARG A N 1
ATOM 868 C CA . ARG A 1 103 ? 10.137 41.283 38.545 1.00 8.36 103 ARG A CA 1
ATOM 869 C C . ARG A 1 103 ? 11.275 40.994 37.568 1.00 12.62 103 ARG A C 1
ATOM 870 O O . ARG A 1 103 ? 11.131 40.170 36.664 1.00 13.08 103 ARG A O 1
ATOM 878 N N . LEU A 1 104 ? 12.406 41.667 37.758 1.00 8.89 104 LEU A N 1
ATOM 879 C CA . LEU A 1 104 ? 13.572 41.455 36.902 1.00 13.91 104 LEU A CA 1
ATOM 880 C C . LEU A 1 104 ? 14.101 40.045 37.136 1.00 13.07 104 LEU A C 1
ATOM 881 O O . LEU A 1 104 ? 14.516 39.357 36.202 1.00 13.17 104 LEU A O 1
ATOM 886 N N . TYR A 1 105 ? 14.089 39.627 38.398 1.00 7.72 105 TYR A N 1
ATOM 887 C CA . TYR A 1 105 ? 14.550 38.297 38.772 1.00 9.94 105 TYR A CA 1
ATOM 888 C C . TYR A 1 105 ? 13.718 37.218 38.091 1.00 10.50 105 TYR A C 1
ATOM 889 O O . TYR A 1 105 ? 14.255 36.236 37.584 1.00 13.37 105 TYR A O 1
ATOM 898 N N . LYS A 1 106 ? 12.403 37.400 38.093 1.00 10.64 106 LYS A N 1
ATOM 899 C CA . LYS A 1 106 ? 11.505 36.431 37.481 1.00 15.82 106 LYS A CA 1
ATOM 900 C C . LYS A 1 106 ? 11.651 36.396 35.962 1.00 18.10 106 LYS A C 1
ATOM 901 O O . LYS A 1 106 ? 11.402 35.368 35.338 1.00 21.52 106 LYS A O 1
ATOM 907 N N . ALA A 1 107 ? 12.067 37.514 35.372 1.00 13.27 107 ALA A N 1
ATOM 908 C CA . ALA A 1 107 ? 12.229 37.586 33.922 1.00 18.69 107 ALA A CA 1
ATOM 909 C C . ALA A 1 107 ? 13.601 37.128 33.427 1.00 23.02 107 ALA A C 1
ATOM 910 O O . ALA A 1 107 ? 13.709 36.532 32.355 1.00 21.29 107 ALA A O 1
ATOM 912 N N . THR A 1 108 ? 14.644 37.403 34.205 1.00 20.16 108 THR A N 1
ATOM 913 C CA . THR A 1 108 ? 16.004 37.033 33.818 1.00 17.95 108 THR A CA 1
ATOM 914 C C . THR A 1 108 ? 16.508 35.773 34.505 1.00 24.25 108 THR A C 1
ATOM 915 O O . THR A 1 108 ? 17.357 35.067 33.967 1.00 27.09 108 THR A O 1
ATOM 919 N N . GLY A 1 109 ? 15.995 35.502 35.698 1.00 21.30 109 GLY A N 1
ATOM 920 C CA . GLY A 1 109 ? 16.437 34.334 36.432 1.00 20.76 109 GLY A CA 1
ATOM 921 C C . GLY A 1 109 ? 17.758 34.568 37.148 1.00 20.88 109 GLY A C 1
ATOM 922 O O . GLY A 1 109 ? 18.284 33.662 37.788 1.00 25.53 109 GLY A O 1
ATOM 923 N N . LYS A 1 110 ? 18.300 35.780 37.048 1.00 15.86 110 LYS A N 1
ATOM 924 C CA . LYS A 1 110 ? 19.565 36.103 37.703 1.00 17.10 110 LYS A CA 1
ATOM 925 C C . LYS A 1 110 ? 19.359 36.324 39.203 1.00 17.15 110 LYS A C 1
ATOM 926 O O . LYS A 1 110 ? 18.580 37.187 39.611 1.00 13.72 110 LYS A O 1
ATOM 932 N N . SER A 1 111 ? 20.071 35.540 40.015 1.00 11.62 111 SER A N 1
ATOM 933 C CA . SER A 1 111 ? 19.971 35.596 41.476 1.00 19.30 111 SER A CA 1
ATOM 934 C C . SER A 1 111 ? 20.303 36.934 42.129 1.00 13.86 111 SER A C 1
ATOM 935 O O . SER A 1 111 ? 19.804 37.224 43.213 1.00 14.24 111 SER A O 1
ATOM 938 N N . ILE A 1 112 ? 21.144 37.751 41.501 1.00 15.91 112 ILE A N 1
ATOM 939 C CA . ILE A 1 112 ? 21.492 39.034 42.108 1.00 14.22 112 ILE A CA 1
ATOM 940 C C . ILE A 1 112 ? 20.272 39.934 42.300 1.00 16.73 112 ILE A C 1
ATOM 941 O O . ILE A 1 112 ? 20.214 40.704 43.261 1.00 15.70 112 ILE A O 1
ATOM 946 N N . TYR A 1 113 ? 19.293 39.835 41.402 1.00 11.87 113 TYR A N 1
ATOM 947 C CA . TYR A 1 113 ? 18.087 40.654 41.515 1.00 12.25 113 TYR A CA 1
ATOM 948 C C . TYR A 1 113 ? 17.212 40.189 42.676 1.00 10.38 113 TYR A C 1
ATOM 949 O O . TYR A 1 113 ? 16.603 41.006 43.370 1.00 12.48 113 TYR A O 1
ATOM 958 N N . LEU A 1 114 ? 17.151 38.879 42.894 1.00 6.93 114 LEU A N 1
ATOM 959 C CA . LEU A 1 114 ? 16.373 38.348 44.009 1.00 8.40 114 LEU A CA 1
ATOM 960 C C . LEU A 1 114 ? 17.058 38.766 45.308 1.00 9.29 114 LEU A C 1
ATOM 961 O O . LEU A 1 114 ? 16.402 39.125 46.287 1.00 9.15 114 LEU A O 1
ATOM 966 N N . GLU A 1 115 ? 18.386 38.716 45.317 1.00 8.19 115 GLU A N 1
ATOM 967 C CA . GLU A 1 115 ? 19.129 39.108 46.508 1.00 13.34 115 GLU A CA 1
ATOM 968 C C . GLU A 1 115 ? 18.909 40.598 46.784 1.00 9.01 115 GLU A C 1
ATOM 969 O O . GLU A 1 115 ? 18.775 41.004 47.938 1.00 9.70 115 GLU A O 1
ATOM 975 N N . ASP A 1 116 ? 18.860 41.409 45.729 1.00 6.71 116 ASP A N 1
ATOM 976 C CA . ASP A 1 116 ? 18.607 42.841 45.906 1.00 10.79 116 ASP A CA 1
ATOM 977 C C . ASP A 1 116 ? 17.232 43.035 46.553 1.00 10.00 116 ASP A C 1
ATOM 978 O O . ASP A 1 116 ? 17.090 43.772 47.529 1.00 8.59 116 ASP A O 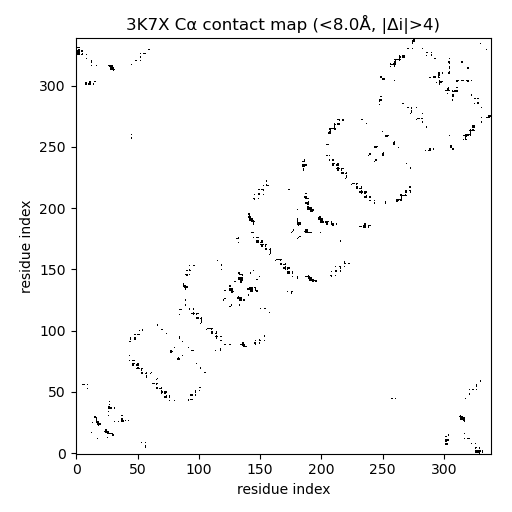1
ATOM 983 N N . ALA A 1 117 ? 16.218 42.368 46.008 1.00 8.10 117 ALA A N 1
ATOM 984 C CA . ALA A 1 117 ? 14.864 42.489 46.549 1.00 10.72 117 ALA A CA 1
ATOM 985 C C . ALA A 1 117 ? 14.803 42.026 47.998 1.00 14.42 117 ALA A C 1
ATOM 986 O O . ALA A 1 117 ? 14.154 42.656 48.832 1.00 12.48 117 ALA A O 1
ATOM 988 N N . GLN A 1 118 ? 15.493 40.930 48.297 1.00 9.00 118 GLN A N 1
ATOM 989 C CA . GLN A 1 118 ? 15.500 40.373 49.644 1.00 11.05 118 GLN A CA 1
ATOM 990 C C . GLN A 1 118 ? 16.219 41.298 50.630 1.00 8.28 118 GLN A C 1
ATOM 991 O O . GLN A 1 118 ? 15.799 41.447 51.778 1.00 12.96 118 GLN A O 1
ATOM 997 N N . LEU A 1 119 ? 17.301 41.921 50.176 1.00 8.56 119 LEU A N 1
ATOM 998 C CA . LEU A 1 119 ? 18.072 42.831 51.014 1.00 12.35 119 LEU A CA 1
ATOM 999 C C . LEU A 1 119 ? 17.246 44.051 51.425 1.00 10.60 119 LEU A C 1
ATOM 1000 O O . LEU A 1 119 ? 17.366 44.543 52.547 1.00 7.89 119 LEU A O 1
ATOM 1005 N N . VAL A 1 120 ? 16.415 44.545 50.513 1.00 11.51 120 VAL A N 1
ATOM 1006 C CA . VAL A 1 120 ? 15.573 45.696 50.813 1.00 8.47 120 VAL A CA 1
ATOM 1007 C C . VAL A 1 120 ? 14.550 45.312 51.873 1.00 9.72 120 VAL A C 1
ATOM 1008 O O . VAL A 1 120 ? 14.343 46.043 52.841 1.00 9.76 120 VAL A O 1
ATOM 1012 N N . TRP A 1 121 ? 13.911 44.162 51.680 1.00 6.82 121 TRP A N 1
ATOM 1013 C CA . TRP A 1 121 ? 12.913 43.664 52.623 1.00 7.09 121 TRP A CA 1
ATOM 1014 C C . TRP A 1 121 ? 13.543 43.552 54.010 1.00 9.62 121 TRP A C 1
ATOM 1015 O O . TRP A 1 121 ? 12.966 43.982 55.010 1.00 8.20 121 TRP A O 1
ATOM 1026 N N . GLN A 1 122 ? 14.738 42.971 54.055 1.00 10.43 122 GLN A N 1
ATOM 1027 C CA . GLN A 1 122 ? 15.458 42.774 55.310 1.00 11.84 122 GLN A CA 1
ATOM 1028 C C . GLN A 1 122 ? 15.844 44.087 55.989 1.00 10.57 122 GLN A C 1
ATOM 1029 O O . GLN A 1 122 ? 15.779 44.199 57.214 1.00 8.98 122 GLN A O 1
ATOM 1035 N N . ASP A 1 123 ? 16.253 45.077 55.199 1.00 7.16 123 ASP A N 1
ATOM 1036 C CA . ASP A 1 123 ? 16.646 46.369 55.758 1.00 10.50 123 ASP A CA 1
ATOM 1037 C C . ASP A 1 123 ? 15.448 47.051 56.409 1.00 9.17 123 ASP A C 1
ATOM 1038 O O . ASP A 1 123 ? 15.576 47.707 57.443 1.00 12.53 123 ASP A O 1
ATOM 1043 N N . LEU A 1 124 ? 14.274 46.898 55.811 1.00 6.50 124 LEU A N 1
ATOM 1044 C CA . LEU A 1 124 ? 13.089 47.504 56.399 1.00 8.22 124 LEU A CA 1
ATOM 1045 C C . LEU A 1 124 ? 12.752 46.792 57.702 1.00 11.41 124 LEU A C 1
ATOM 1046 O O . LEU A 1 124 ? 12.484 47.431 58.716 1.00 11.81 124 LEU A O 1
ATOM 1051 N N . VAL A 1 125 ? 12.788 45.464 57.680 1.00 10.22 125 VAL A N 1
ATOM 1052 C CA . VAL A 1 125 ? 12.479 44.694 58.880 1.00 11.31 125 VAL A CA 1
ATOM 1053 C C . VAL A 1 125 ? 13.471 44.990 60.008 1.00 13.24 125 VAL A C 1
ATOM 1054 O O . VAL A 1 125 ? 13.083 45.104 61.171 1.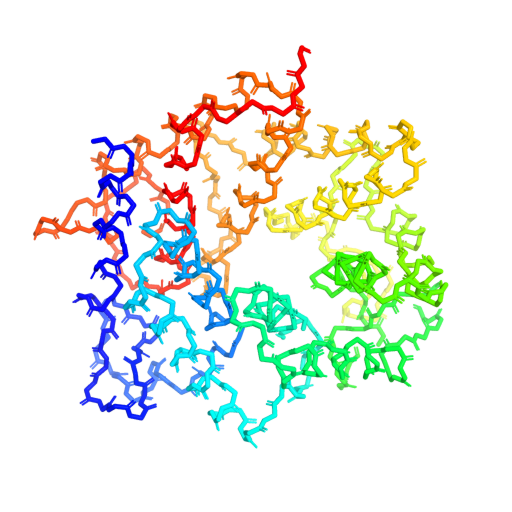00 15.68 125 VAL A O 1
ATOM 1058 N N . ASP A 1 126 ? 14.746 45.133 59.663 1.00 13.40 126 ASP A N 1
ATOM 1059 C CA . ASP A 1 126 ? 15.765 45.397 60.668 1.00 16.18 126 ASP A CA 1
ATOM 1060 C C . ASP A 1 126 ? 15.840 46.830 61.183 1.00 18.71 126 ASP A C 1
ATOM 1061 O O . ASP A 1 126 ? 16.226 47.050 62.331 1.00 15.42 126 ASP A O 1
ATOM 1066 N N . THR A 1 127 ? 15.470 47.808 60.359 1.00 12.46 127 THR A N 1
ATOM 1067 C CA . THR A 1 127 ? 15.602 49.195 60.794 1.00 11.29 127 THR A CA 1
ATOM 1068 C C . THR A 1 127 ? 14.415 50.141 60.662 1.00 10.86 127 THR A C 1
ATOM 1069 O O . THR A 1 127 ? 14.389 51.172 61.326 1.00 10.94 127 THR A O 1
ATOM 1073 N N . GLY A 1 128 ? 13.436 49.811 59.827 1.00 12.16 128 GLY A N 1
ATOM 1074 C CA . GLY A 1 128 ? 12.331 50.737 59.630 1.00 13.33 128 GLY A CA 1
ATOM 1075 C C . GLY A 1 128 ? 11.063 50.673 60.462 1.00 13.13 128 GLY A C 1
ATOM 1076 O O . GLY A 1 128 ? 10.245 51.594 60.392 1.00 13.14 128 GLY A O 1
ATOM 1077 N N . TRP A 1 129 ? 10.887 49.621 61.252 1.00 9.46 129 TRP A N 1
ATOM 1078 C CA . TRP A 1 129 ? 9.673 49.476 62.052 1.00 11.28 129 TRP A CA 1
ATOM 1079 C C . TRP A 1 129 ? 9.859 49.803 63.532 1.00 12.71 129 TRP A C 1
ATOM 1080 O O . TRP A 1 129 ? 10.892 49.502 64.124 1.00 14.84 129 TRP A O 1
ATOM 1091 N N . ASN A 1 130 ? 8.854 50.448 64.111 1.00 13.03 130 ASN A N 1
ATOM 1092 C CA . ASN A 1 130 ? 8.860 50.769 65.536 1.00 12.67 130 ASN A CA 1
ATOM 1093 C C . ASN A 1 130 ? 7.411 50.933 65.972 1.00 12.35 130 ASN A C 1
ATOM 1094 O O . ASN A 1 130 ? 6.508 50.952 65.134 1.00 11.02 130 ASN A O 1
ATOM 1099 N N . ASP A 1 131 ? 7.176 51.045 67.273 1.00 12.61 131 ASP A N 1
ATOM 1100 C CA . ASP A 1 131 ? 5.810 51.145 67.764 1.00 14.75 131 ASP A CA 1
ATOM 1101 C C . ASP A 1 131 ? 5.195 52.542 67.806 1.00 14.36 131 ASP A C 1
ATOM 1102 O O . ASP A 1 131 ? 4.094 52.713 68.333 1.00 13.77 131 ASP A O 1
ATOM 1107 N N . ILE A 1 132 ? 5.888 53.537 67.257 1.00 11.96 132 ILE A N 1
ATOM 1108 C CA . ILE A 1 132 ? 5.340 54.893 67.229 1.00 10.68 132 ILE A CA 1
ATOM 1109 C C . ILE A 1 132 ? 4.103 54.835 66.337 1.00 14.06 132 ILE A C 1
ATOM 1110 O O . ILE A 1 132 ? 4.162 54.303 65.230 1.00 10.74 132 ILE A O 1
ATOM 1123 N N . GLY A 1 134 ? 1.611 53.106 66.974 1.00 11.76 134 GLY A N 1
ATOM 1124 C CA . GLY A 1 134 ? 1.146 51.734 67.047 1.00 12.11 134 GLY A CA 1
ATOM 1125 C C . GLY A 1 134 ? 1.791 50.736 66.111 1.00 11.79 134 GLY A C 1
ATOM 1126 O O . GLY A 1 134 ? 1.354 49.591 66.040 1.00 9.54 134 GLY A O 1
ATOM 1127 N N . GLY A 1 135 ? 2.829 51.153 65.394 1.00 8.82 135 GLY A N 1
ATOM 1128 C CA . GLY A 1 135 ? 3.482 50.246 64.471 1.00 7.97 135 GLY A CA 1
ATOM 1129 C C . GLY A 1 135 ? 3.657 50.893 63.113 1.00 8.09 135 GLY A C 1
ATOM 1130 O O . GLY A 1 135 ? 3.516 52.109 62.983 1.00 7.55 135 GLY A O 1
ATOM 1131 N N . GLY A 1 136 ? 3.960 50.079 62.103 1.00 11.26 136 GLY A N 1
ATOM 1132 C CA . GLY A 1 136 ? 4.156 50.598 60.762 1.00 10.93 136 GLY A CA 1
ATOM 1133 C C . GLY A 1 136 ? 5.595 50.993 60.472 1.00 7.75 136 GLY A C 1
ATOM 1134 O O . GLY A 1 136 ? 6.350 51.345 61.380 1.00 7.51 136 GLY A O 1
ATOM 1135 N N . PHE A 1 137 ? 5.976 50.927 59.199 1.00 7.97 137 PHE A N 1
ATOM 1136 C CA . PHE A 1 137 ? 7.320 51.294 58.768 1.00 6.19 137 PHE A CA 1
ATOM 1137 C C . PHE A 1 137 ? 7.392 52.803 58.559 1.00 8.93 137 PHE A C 1
ATOM 1138 O O . PHE A 1 137 ? 6.427 53.420 58.102 1.00 11.41 137 PHE A O 1
ATOM 1146 N N . ALA A 1 138 ? 8.535 53.389 58.901 1.00 8.31 138 ALA A N 1
ATOM 1147 C CA . ALA A 1 138 ? 8.734 54.826 58.767 1.00 7.47 138 ALA A CA 1
ATOM 1148 C C . ALA A 1 138 ? 9.024 55.218 57.321 1.00 12.14 138 ALA A C 1
ATOM 1149 O O . ALA A 1 138 ? 9.408 54.385 56.503 1.00 10.57 138 ALA A O 1
ATOM 1151 N N . TRP A 1 139 ? 8.833 56.496 57.016 1.00 12.10 139 TRP A N 1
ATOM 1152 C CA . TRP A 1 139 ? 9.051 57.006 55.671 1.00 9.46 139 TRP A CA 1
ATOM 1153 C C . TRP A 1 139 ? 10.521 57.022 55.269 1.00 12.67 139 TRP A C 1
ATOM 1154 O O . TRP A 1 139 ? 10.897 56.517 54.209 1.00 11.52 139 TRP A O 1
ATOM 1165 N N . ARG A 1 140 ? 11.352 57.602 56.122 1.00 10.88 140 ARG A N 1
ATOM 1166 C CA . ARG A 1 140 ? 12.775 57.706 55.836 1.00 6.45 140 ARG A CA 1
ATOM 1167 C C . ARG A 1 140 ? 13.575 57.662 57.131 1.00 10.20 140 ARG A C 1
ATOM 1168 O O . ARG A 1 140 ? 13.040 57.912 58.206 1.00 12.19 140 ARG A O 1
ATOM 1176 N N . ARG A 1 141 ? 14.860 57.352 57.029 1.00 11.99 141 ARG A N 1
ATOM 1177 C CA . ARG A 1 141 ? 15.716 57.248 58.205 1.00 16.71 141 ARG A CA 1
ATOM 1178 C C . ARG A 1 141 ? 15.776 58.438 59.177 1.00 16.05 141 ARG A C 1
ATOM 1179 O O . ARG A 1 141 ? 15.802 58.236 60.390 1.00 15.82 141 ARG A O 1
ATOM 1187 N N . PRO A 1 142 ? 15.795 59.687 58.676 1.00 16.06 142 PRO A N 1
ATOM 1188 C CA . PRO A 1 142 ? 15.854 60.822 59.612 1.00 19.85 142 PRO A CA 1
ATOM 1189 C C . PRO A 1 142 ? 14.496 61.193 60.204 1.00 21.18 142 PRO A C 1
ATOM 1190 O O . PRO A 1 142 ? 14.387 62.153 60.968 1.00 19.51 142 PRO A O 1
ATOM 1194 N N . GLN A 1 143 ? 13.465 60.432 59.854 1.00 18.23 143 GLN A N 1
ATOM 1195 C CA . GLN A 1 143 ? 12.118 60.723 60.332 1.00 15.61 143 GLN A CA 1
ATOM 1196 C C . GLN A 1 143 ? 11.394 59.416 60.657 1.00 13.97 143 GLN A C 1
ATOM 1197 O O . GLN A 1 143 ? 10.422 59.047 59.998 1.00 12.52 143 GLN A O 1
ATOM 1211 N N . TYR A 1 145 ? 9.386 58.595 63.021 1.00 10.42 145 TYR A N 1
ATOM 1212 C CA . TYR A 1 145 ? 8.073 58.693 63.656 1.00 9.34 145 TYR A CA 1
ATOM 1213 C C . TYR A 1 145 ? 6.922 58.855 62.659 1.00 10.69 145 TYR A C 1
ATOM 1214 O O . TYR A 1 145 ? 5.753 58.745 63.032 1.00 9.66 1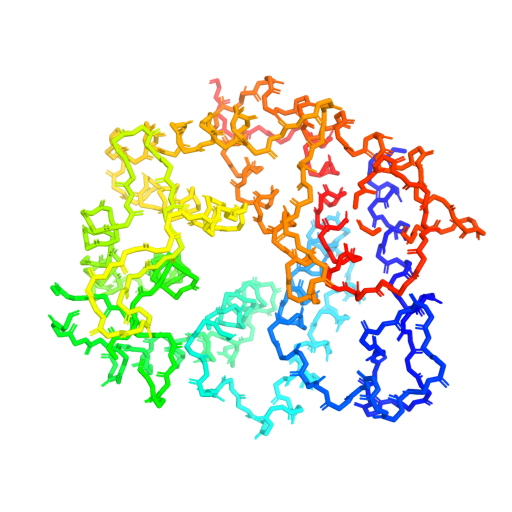45 TYR A O 1
ATOM 1223 N N . TYR A 1 146 ? 7.260 59.128 61.403 1.00 10.17 146 TYR A N 1
ATOM 1224 C CA . TYR A 1 146 ? 6.274 59.342 60.344 1.00 9.81 146 TYR A CA 1
ATOM 1225 C C . TYR A 1 146 ? 6.002 58.048 59.576 1.00 9.98 146 TYR A C 1
ATOM 1226 O O . TYR A 1 146 ? 6.872 57.539 58.872 1.00 11.04 146 TYR A O 1
ATOM 1235 N N . LYS A 1 147 ? 4.787 57.525 59.722 1.00 6.28 147 LYS A N 1
ATOM 1236 C CA . LYS A 1 147 ? 4.386 56.280 59.069 1.00 7.54 147 LYS A CA 1
ATOM 1237 C C . LYS A 1 147 ? 3.418 56.571 57.923 1.00 9.27 147 LYS A C 1
ATOM 1238 O O . LYS A 1 147 ? 2.374 57.192 58.128 1.00 9.85 147 LYS A O 1
ATOM 1244 N N . ASN A 1 148 ? 3.751 56.111 56.719 1.00 7.08 148 ASN A N 1
ATOM 1245 C CA . ASN A 1 148 ? 2.895 56.378 55.567 1.00 6.76 148 ASN A CA 1
ATOM 1246 C C . ASN A 1 148 ? 2.663 55.190 54.634 1.00 13.37 148 ASN A C 1
ATOM 1247 O O . ASN A 1 148 ? 3.409 54.210 54.645 1.00 7.42 148 ASN A O 1
ATOM 1252 N N . THR A 1 149 ? 1.617 55.304 53.821 1.00 10.14 149 THR A N 1
ATOM 1253 C CA . THR A 1 149 ? 1.226 54.259 52.883 1.00 10.28 149 THR A CA 1
ATOM 1254 C C . THR A 1 149 ? 2.261 53.912 51.807 1.00 6.39 149 THR A C 1
ATOM 1255 O O . THR A 1 149 ? 2.461 52.739 51.501 1.00 10.02 149 THR A O 1
ATOM 1259 N N . PRO A 1 150 ? 2.926 54.919 51.213 1.00 7.34 150 PRO A N 1
ATOM 1260 C CA . PRO A 1 150 ? 3.919 54.592 50.180 1.00 8.23 150 PRO A CA 1
ATOM 1261 C C . PRO A 1 150 ? 4.989 53.587 50.630 1.00 9.93 150 PRO A C 1
ATOM 1262 O O . PRO A 1 150 ? 5.645 52.961 49.800 1.00 7.84 150 PRO A O 1
ATOM 1266 N N . VAL A 1 151 ? 5.171 53.439 51.939 1.00 6.37 151 VAL A N 1
ATOM 1267 C CA . VAL A 1 151 ? 6.152 52.491 52.460 1.00 8.40 151 VAL A CA 1
ATOM 1268 C C . VAL A 1 151 ? 5.470 51.183 52.862 1.00 11.14 151 VAL A C 1
ATOM 1269 O O . VAL A 1 151 ? 5.840 50.100 52.413 1.00 8.32 151 VAL A O 1
ATOM 1273 N N . ASN A 1 152 ? 4.449 51.299 53.698 1.00 9.34 152 ASN A N 1
ATOM 1274 C CA . ASN A 1 152 ? 3.750 50.133 54.199 1.00 7.55 152 ASN A CA 1
ATOM 1275 C C . ASN A 1 152 ? 3.021 49.246 53.185 1.00 11.56 152 ASN A C 1
ATOM 1276 O O . ASN A 1 152 ? 3.154 48.024 53.243 1.00 10.90 152 ASN A O 1
ATOM 1281 N N . ALA A 1 153 ? 2.268 49.833 52.258 1.00 6.23 153 ALA A N 1
ATOM 1282 C CA . ALA A 1 153 ? 1.556 49.021 51.273 1.00 9.15 153 ALA A CA 1
ATOM 1283 C C . ALA A 1 153 ? 2.537 48.278 50.358 1.00 9.73 153 ALA A C 1
ATOM 1284 O O . ALA A 1 153 ? 2.407 47.077 50.145 1.00 10.47 153 ALA A O 1
ATOM 1286 N N . PRO A 1 154 ? 3.531 48.984 49.794 1.00 6.49 154 PRO A N 1
ATOM 1287 C CA . PRO A 1 154 ? 4.477 48.278 48.925 1.00 9.20 154 PRO A CA 1
ATOM 1288 C C . PRO A 1 154 ? 5.233 47.167 49.666 1.00 10.86 154 PRO A C 1
ATOM 1289 O O . PRO A 1 154 ? 5.603 46.162 49.067 1.00 6.43 154 PRO A O 1
ATOM 1293 N N . PHE A 1 155 ? 5.462 47.344 50.966 1.00 7.62 155 PHE A N 1
ATOM 1294 C CA . PHE A 1 155 ? 6.167 46.315 51.734 1.00 8.77 155 PHE A CA 1
ATOM 1295 C C . PHE A 1 155 ? 5.329 45.041 51.804 1.00 4.88 155 PHE A C 1
ATOM 1296 O O . PHE A 1 155 ? 5.865 43.932 51.777 1.00 6.72 155 PHE A O 1
ATOM 1304 N N . ILE A 1 156 ? 4.015 45.202 51.905 1.00 5.19 156 ILE A N 1
ATOM 1305 C CA . ILE A 1 156 ? 3.117 44.054 51.964 1.00 8.58 156 ILE A CA 1
ATOM 1306 C C . ILE A 1 156 ? 3.221 43.263 50.663 1.00 7.67 156 ILE A C 1
ATOM 1307 O O . ILE A 1 156 ? 3.338 42.036 50.677 1.00 7.64 156 ILE A O 1
ATOM 1312 N N . ILE A 1 157 ? 3.180 43.976 49.540 1.00 6.02 157 ILE A N 1
ATOM 1313 C CA . ILE A 1 157 ? 3.288 43.351 48.231 1.00 5.63 157 ILE A CA 1
ATOM 1314 C C . ILE A 1 157 ? 4.613 42.598 48.113 1.00 5.80 157 ILE A C 1
ATOM 1315 O O . ILE A 1 157 ? 4.637 41.430 47.725 1.00 9.13 157 ILE A O 1
ATOM 1320 N N . LEU A 1 158 ? 5.712 43.268 48.451 1.00 4.65 158 LEU A N 1
ATOM 1321 C CA . LEU A 1 158 ? 7.033 42.641 48.378 1.00 5.40 158 LEU A CA 1
ATOM 1322 C C . LEU A 1 158 ? 7.103 41.398 49.265 1.00 4.87 158 LEU A C 1
ATOM 1323 O O . LEU A 1 158 ? 7.663 40.379 48.869 1.00 7.72 158 LEU A O 1
ATOM 1328 N N . SER A 1 159 ? 6.540 41.492 50.466 1.00 5.63 159 SER A N 1
ATOM 1329 C CA . SER A 1 159 ? 6.529 40.370 51.406 1.00 9.62 159 SER A CA 1
ATOM 1330 C C . SER A 1 159 ? 5.777 39.173 50.833 1.00 11.52 159 SER A C 1
ATOM 1331 O O . SER A 1 159 ? 6.221 38.033 50.969 1.00 8.20 159 SER A O 1
ATOM 1334 N N . CYS A 1 160 ? 4.629 39.431 50.211 1.00 8.98 160 CYS A N 1
ATOM 1335 C CA . CYS A 1 160 ? 3.843 38.355 49.623 1.00 11.61 160 CYS A CA 1
ATOM 1336 C C . CYS A 1 160 ? 4.598 37.704 48.474 1.00 10.23 160 CYS A C 1
ATOM 1337 O O . CYS A 1 160 ? 4.645 36.478 48.370 1.00 11.38 160 CYS A O 1
ATOM 1340 N N . TRP A 1 161 ? 5.194 38.522 47.610 1.00 5.97 161 TRP A N 1
ATOM 1341 C CA . TRP A 1 161 ? 5.949 37.986 46.480 1.00 10.39 161 TRP A CA 1
ATOM 1342 C C . TRP A 1 161 ? 7.076 37.087 46.982 1.00 11.25 161 TRP A C 1
ATOM 1343 O O . TRP A 1 161 ? 7.288 35.992 46.462 1.00 7.84 161 TRP A O 1
ATOM 1354 N N . LEU A 1 162 ? 7.795 37.560 47.996 1.00 11.94 162 LEU A N 1
ATOM 1355 C CA . LEU A 1 162 ? 8.902 36.806 48.583 1.00 11.79 162 LEU A CA 1
ATOM 1356 C C . LEU A 1 162 ? 8.401 35.526 49.249 1.00 11.90 162 LEU A C 1
ATOM 1357 O O . LEU A 1 162 ? 9.089 34.504 49.258 1.00 12.30 162 LEU A O 1
ATOM 1362 N N . TYR A 1 163 ? 7.200 35.582 49.813 1.00 9.73 163 TYR A N 1
ATOM 1363 C CA . TYR A 1 163 ? 6.623 34.409 50.458 1.00 9.12 163 TYR A CA 1
ATOM 1364 C C . TYR A 1 163 ? 6.371 33.316 49.426 1.00 14.19 163 TYR A C 1
ATOM 1365 O O . TYR A 1 163 ? 6.734 32.159 49.627 1.00 14.24 163 TYR A O 1
ATOM 1374 N N . ASN A 1 164 ? 5.742 33.688 48.317 1.00 12.87 164 ASN A N 1
ATOM 1375 C CA . ASN A 1 164 ? 5.440 32.722 47.270 1.00 17.27 164 ASN A CA 1
ATOM 1376 C C . ASN A 1 164 ? 6.712 32.162 46.649 1.00 19.97 164 ASN A C 1
ATOM 1377 O O . ASN A 1 164 ? 6.754 31.010 46.219 1.00 18.85 164 ASN A O 1
ATOM 1382 N N . GLU A 1 165 ? 7.755 32.982 46.619 1.00 18.20 165 GLU A N 1
ATOM 1383 C CA . GLU A 1 165 ? 9.024 32.585 46.029 1.00 18.51 165 GLU A CA 1
ATOM 1384 C C . GLU A 1 165 ? 9.878 31.699 46.929 1.00 21.85 165 GLU A C 1
ATOM 1385 O O . GLU A 1 165 ? 10.384 30.664 46.495 1.00 22.06 165 GLU A O 1
ATOM 1391 N N . LEU A 1 166 ? 10.025 32.110 48.183 1.00 19.30 166 LEU A N 1
ATOM 1392 C CA . LEU A 1 166 ? 10.856 31.394 49.143 1.00 18.04 166 LEU A CA 1
ATOM 1393 C C . LEU A 1 166 ? 10.128 30.452 50.105 1.00 23.68 166 LEU A C 1
ATOM 1394 O O . LEU A 1 166 ? 10.742 29.552 50.677 1.00 22.90 166 LEU A O 1
ATOM 1399 N N . ASN A 1 167 ? 8.829 30.664 50.289 1.00 21.82 167 ASN A N 1
ATOM 1400 C CA . ASN A 1 167 ? 8.022 29.826 51.170 1.00 22.18 167 ASN A CA 1
ATOM 1401 C C . ASN A 1 167 ? 8.487 29.811 52.626 1.00 25.34 167 ASN A C 1
ATOM 1402 O O . ASN A 1 167 ? 8.448 28.772 53.284 1.00 31.28 167 ASN A O 1
ATOM 1407 N N . GLU A 1 168 ? 8.936 30.959 53.123 1.00 16.08 168 GLU A N 1
ATOM 1408 C CA . GLU A 1 168 ? 9.365 31.073 54.511 1.00 16.14 168 GLU A CA 1
ATOM 1409 C C . GLU A 1 168 ? 8.281 31.861 55.230 1.00 17.14 168 GLU A C 1
ATOM 1410 O O . GLU A 1 168 ? 7.844 32.907 54.746 1.00 12.00 168 GLU A O 1
ATOM 1416 N N . THR A 1 169 ? 7.857 31.355 56.383 1.00 13.66 169 THR A N 1
ATOM 1417 C CA . THR A 1 169 ? 6.792 31.973 57.161 1.00 18.15 169 THR A CA 1
ATOM 1418 C C . THR A 1 169 ? 6.977 33.436 57.541 1.00 12.73 169 THR A C 1
ATOM 1419 O O . THR A 1 169 ? 5.996 34.163 57.659 1.00 10.09 169 THR A O 1
ATOM 1423 N N . LYS A 1 170 ? 8.217 33.872 57.745 1.00 12.29 170 LYS A N 1
ATOM 1424 C CA . LYS A 1 170 ? 8.453 35.259 58.135 1.00 12.54 170 LYS A CA 1
ATOM 1425 C C . LYS A 1 170 ? 7.895 36.264 57.132 1.00 11.41 170 LYS A C 1
ATOM 1426 O O . LYS A 1 170 ? 7.465 37.348 57.514 1.00 10.94 170 LYS A O 1
ATOM 1432 N N . TYR A 1 171 ? 7.893 35.905 55.853 1.00 9.95 171 TYR A N 1
ATOM 1433 C CA . TYR A 1 171 ? 7.374 36.811 54.835 1.00 10.39 171 TYR A CA 1
ATOM 1434 C C . TYR A 1 171 ? 5.861 37.012 54.954 1.00 11.48 171 TYR A C 1
ATOM 1435 O O . TYR A 1 171 ? 5.374 38.135 54.834 1.00 10.81 171 TYR A O 1
ATOM 1444 N N . LEU A 1 172 ? 5.116 35.939 55.203 1.00 11.24 172 LEU A N 1
ATOM 1445 C CA . LEU A 1 172 ? 3.668 36.069 55.350 1.00 13.18 172 LEU A CA 1
ATOM 1446 C C . LEU A 1 172 ? 3.324 36.739 56.677 1.00 12.27 172 LEU A C 1
ATOM 1447 O O . LEU A 1 172 ? 2.384 37.527 56.753 1.00 11.89 172 LEU A O 1
ATOM 1452 N N . GLU A 1 173 ? 4.088 36.426 57.721 1.00 11.25 173 GLU A N 1
ATOM 1453 C CA . GLU A 1 173 ? 3.844 37.016 59.032 1.00 10.53 173 GLU A CA 1
ATOM 1454 C C . GLU A 1 173 ? 4.035 38.526 58.992 1.00 9.48 173 GLU A C 1
ATOM 1455 O O . GLU A 1 173 ? 3.238 39.269 59.560 1.00 9.61 173 GLU A O 1
ATOM 1461 N N . TRP A 1 174 ? 5.089 38.985 58.327 1.00 7.79 174 TRP A N 1
ATOM 1462 C CA . TRP A 1 174 ? 5.318 40.421 58.237 1.00 9.61 174 TRP A CA 1
ATOM 1463 C C . TRP A 1 174 ? 4.293 41.092 57.322 1.00 12.23 174 TRP A C 1
ATOM 1464 O O . TRP A 1 174 ? 3.900 42.237 57.555 1.00 10.78 174 TRP A O 1
ATOM 1475 N N . ALA A 1 175 ? 3.856 40.380 56.287 1.00 9.83 175 ALA A N 1
ATOM 1476 C CA . ALA A 1 175 ? 2.858 40.933 55.376 1.00 8.28 175 ALA A CA 1
ATOM 1477 C C . ALA A 1 175 ? 1.545 41.135 56.137 1.00 6.57 175 ALA A C 1
ATOM 1478 O O . ALA A 1 175 ? 0.856 42.142 55.953 1.00 7.94 175 ALA A O 1
ATOM 1488 N N . LYS A 1 177 ? 1.232 41.384 59.540 1.00 9.23 177 LYS A N 1
ATOM 1489 C CA . LYS A 1 177 ? 1.462 42.360 60.599 1.00 12.43 177 LYS A CA 1
ATOM 1490 C C . LYS A 1 177 ? 1.322 43.776 60.052 1.00 14.33 177 LYS A C 1
ATOM 1491 O O . LYS A 1 177 ? 0.688 44.642 60.659 1.00 11.29 177 LYS A O 1
ATOM 1497 N N . THR A 1 178 ? 1.918 44.003 58.892 1.00 9.22 178 THR A N 1
ATOM 1498 C CA . THR A 1 178 ? 1.875 45.309 58.264 1.00 7.81 178 THR A CA 1
ATOM 1499 C C . THR A 1 178 ? 0.477 45.644 57.757 1.00 9.81 178 THR A C 1
ATOM 1500 O O . THR A 1 178 ? 0.018 46.778 57.906 1.00 8.78 178 THR A O 1
ATOM 1504 N N . TYR A 1 179 ? -0.201 44.662 57.168 1.00 7.36 179 TYR A N 1
ATOM 1505 C CA . TYR A 1 179 ? -1.556 44.873 56.660 1.00 7.71 179 TYR A CA 1
ATOM 1506 C C . TYR A 1 179 ? -2.508 45.266 57.791 1.00 9.90 179 TYR A C 1
ATOM 1507 O O . TYR A 1 179 ? -3.338 46.162 57.635 1.00 8.04 179 TYR A O 1
ATOM 1516 N N . GLU A 1 180 ? -2.392 44.590 58.928 1.00 8.47 180 GLU A N 1
ATOM 1517 C CA . GLU A 1 180 ? -3.254 44.888 60.066 1.00 10.78 180 GLU A CA 1
ATOM 1518 C C . GLU A 1 180 ? -3.088 46.332 60.520 1.00 9.91 180 GLU A C 1
ATOM 1519 O O . GLU A 1 180 ? -4.074 47.038 60.749 1.00 11.09 180 GLU A O 1
ATOM 1525 N N . TRP A 1 181 ? -1.840 46.768 60.652 1.00 6.37 181 TRP A N 1
ATOM 1526 C CA . TRP A 1 181 ? -1.564 48.133 61.072 1.00 7.31 181 TRP A CA 1
ATOM 1527 C C . TRP A 1 181 ? -2.053 49.129 60.015 1.00 5.26 181 TRP A C 1
ATOM 1528 O O . TRP A 1 181 ? -2.762 50.085 60.329 1.00 10.32 181 TRP A O 1
ATOM 1539 N N . GLN A 1 182 ? -1.666 48.900 58.763 1.00 8.94 182 GLN A N 1
ATOM 1540 C CA . GLN A 1 182 ? -2.061 49.770 57.652 1.00 7.52 182 GLN A CA 1
ATOM 1541 C C . GLN A 1 182 ? -3.570 49.980 57.618 1.00 9.62 182 GLN A C 1
ATOM 1542 O O . GLN A 1 182 ? -4.052 51.112 57.571 1.00 10.44 182 GLN A O 1
ATOM 1548 N N . THR A 1 183 ? -4.309 48.877 57.649 1.00 9.66 183 THR A N 1
ATOM 1549 C CA . THR A 1 183 ? -5.765 48.920 57.599 1.00 5.97 183 THR A CA 1
ATOM 1550 C C . THR A 1 183 ? -6.393 49.613 58.803 1.00 7.93 183 THR A C 1
ATOM 1551 O O . THR A 1 183 ? -7.324 50.404 58.659 1.00 10.64 183 THR A O 1
ATOM 1555 N N . LYS A 1 184 ? -5.882 49.313 59.990 1.00 7.27 184 LYS A N 1
ATOM 1556 C CA . LYS A 1 184 ? -6.406 49.918 61.206 1.00 5.63 184 LYS A CA 1
ATOM 1557 C C . LYS A 1 184 ? -6.142 51.421 61.284 1.00 8.60 184 LYS A C 1
ATOM 1558 O O . LYS A 1 184 ? -7.040 52.201 61.586 1.00 9.69 184 LYS A O 1
ATOM 1564 N N . VAL A 1 185 ? -4.907 51.819 60.995 1.00 8.71 185 VAL A N 1
ATOM 1565 C CA . VAL A 1 185 ? -4.498 53.217 61.101 1.00 9.94 185 VAL A CA 1
ATOM 1566 C C . VAL A 1 185 ? -4.708 54.142 59.903 1.00 12.44 185 VAL A C 1
ATOM 1567 O O . VAL A 1 185 ? -5.047 55.316 60.077 1.00 12.74 185 VAL A O 1
ATOM 1571 N N . LEU A 1 186 ? -4.516 53.627 58.694 1.00 11.23 186 LEU A N 1
ATOM 1572 C CA . LEU A 1 186 ? -4.624 54.475 57.511 1.00 10.07 186 LEU A CA 1
ATOM 1573 C C . LEU A 1 186 ? -5.714 54.200 56.478 1.00 12.72 186 LEU A C 1
ATOM 1574 O O . LEU A 1 186 ? -5.707 54.817 55.419 1.00 14.64 186 LEU A O 1
ATOM 1579 N N . VAL A 1 187 ? -6.644 53.294 56.752 1.00 12.32 187 VAL A N 1
ATOM 1580 C CA . VAL A 1 187 ? -7.692 53.034 55.769 1.00 12.83 187 VAL A CA 1
ATOM 1581 C C . VAL A 1 187 ? -9.080 53.328 56.313 1.00 15.79 187 VAL A C 1
ATOM 1582 O O . VAL A 1 187 ? -9.437 52.911 57.414 1.00 14.24 187 VAL A O 1
ATOM 1586 N N . ARG A 1 188 ? -9.861 54.051 55.519 1.00 13.44 188 ARG A N 1
ATOM 1587 C CA . ARG A 1 188 ? -11.212 54.443 55.898 1.00 13.89 188 ARG A CA 1
ATOM 1588 C C . ARG A 1 188 ? -12.189 53.268 55.817 1.00 12.61 188 ARG A C 1
ATOM 1589 O O . ARG A 1 188 ? -11.922 52.277 55.141 1.00 11.78 188 ARG A O 1
ATOM 1597 N N . GLU A 1 189 ? -13.316 53.380 56.516 1.00 13.51 189 GLU A N 1
ATOM 1598 C CA . GLU A 1 189 ? -14.331 52.325 56.519 1.00 15.12 189 GLU A CA 1
ATOM 1599 C C . GLU A 1 189 ? -14.803 51.978 55.107 1.00 17.51 189 GLU A C 1
ATOM 1600 O O . GLU A 1 189 ? -15.123 50.826 54.818 1.00 17.38 189 GLU A O 1
ATOM 1602 N N . ASP A 1 190 ? -14.842 52.975 54.229 1.00 13.22 190 ASP A N 1
ATOM 1603 C CA . ASP A 1 190 ? -15.282 52.748 52.859 1.00 14.64 190 ASP A CA 1
ATOM 1604 C C . ASP A 1 190 ? -14.153 52.334 51.917 1.00 16.91 190 ASP A C 1
ATOM 1605 O O . ASP A 1 190 ? -14.339 52.276 50.700 1.00 14.69 190 ASP A O 1
ATOM 1610 N N . GLY A 1 191 ? -12.983 52.056 52.483 1.00 13.98 191 GLY A N 1
ATOM 1611 C CA . GLY A 1 191 ? -11.858 51.628 51.673 1.00 10.98 191 GLY A CA 1
ATOM 1612 C C . GLY A 1 191 ? -10.885 52.695 51.197 1.00 10.55 191 GLY A C 1
ATOM 1613 O O . GLY A 1 191 ? -9.873 52.360 50.581 1.00 9.66 191 GLY A O 1
ATOM 1614 N N . PHE A 1 192 ? -11.166 53.969 51.466 1.00 11.23 192 PHE A N 1
ATOM 1615 C CA . PHE A 1 192 ? -10.256 55.020 51.023 1.00 13.68 192 PHE A CA 1
ATOM 1616 C C . PHE A 1 192 ? -8.956 54.950 51.818 1.00 13.22 192 PHE A C 1
ATOM 1617 O O . PHE A 1 192 ? -8.972 54.794 53.044 1.00 8.33 192 PHE A O 1
ATOM 1625 N N . VAL A 1 193 ? -7.833 55.076 51.117 1.00 5.98 193 VAL A N 1
ATOM 1626 C CA . VAL A 1 193 ? -6.521 54.999 51.753 1.00 7.52 193 VAL A CA 1
ATOM 1627 C C . VAL A 1 193 ? -5.892 56.369 52.004 1.00 8.88 193 VAL A C 1
ATOM 1628 O O . VAL A 1 193 ? -5.659 57.138 51.068 1.00 7.90 193 VAL A O 1
ATOM 1632 N N . GLU A 1 194 ? -5.618 56.663 53.274 1.00 7.40 194 GLU A N 1
ATOM 1633 C CA . GLU A 1 194 ? -5.005 57.932 53.670 1.00 8.53 194 GLU A CA 1
ATOM 1634 C C . GLU A 1 194 ? -3.511 57.867 53.353 1.00 9.43 194 GLU A C 1
ATOM 1635 O O . GLU A 1 194 ? -2.923 56.788 53.344 1.00 7.71 194 GLU A O 1
ATOM 1641 N N . ASP A 1 195 ? -2.893 59.016 53.101 1.00 7.67 195 ASP A N 1
ATOM 1642 C CA . ASP A 1 195 ? -1.475 59.041 52.760 1.00 7.06 195 ASP A CA 1
ATOM 1643 C C . ASP A 1 195 ? -0.560 58.618 53.911 1.00 11.69 195 ASP A C 1
ATOM 1644 O O . ASP A 1 195 ? 0.322 57.786 53.728 1.00 9.45 195 ASP A O 1
ATOM 1649 N N . GLY A 1 196 ? -0.769 59.182 55.095 1.00 9.86 196 GLY A N 1
ATOM 1650 C CA . GLY A 1 196 ? 0.083 58.830 56.219 1.00 6.57 196 GLY A CA 1
ATOM 1651 C C . GLY A 1 196 ? -0.307 59.505 57.519 1.00 11.28 196 GLY A C 1
ATOM 1652 O O . GLY A 1 196 ? -1.260 60.287 57.570 1.00 7.61 196 GLY A O 1
ATOM 1653 N N . ILE A 1 197 ? 0.454 59.229 58.570 1.00 11.93 197 ILE A N 1
ATOM 1654 C CA . ILE A 1 197 ? 0.144 59.788 59.874 1.00 8.53 197 ILE A CA 1
ATOM 1655 C C . ILE A 1 197 ? 1.374 60.249 60.654 1.00 9.06 197 ILE A C 1
ATOM 1656 O O . ILE A 1 197 ? 2.448 59.665 60.544 1.00 8.79 197 ILE A O 1
ATOM 1661 N N . ASN A 1 198 ? 1.201 61.315 61.431 1.00 13.59 198 ASN A N 1
ATOM 1662 C CA . ASN A 1 198 ? 2.265 61.845 62.277 1.00 7.27 198 ASN A CA 1
ATOM 1663 C C . ASN A 1 198 ? 3.453 62.482 61.548 1.00 9.56 198 ASN A C 1
ATOM 1664 O O . ASN A 1 198 ? 4.557 62.529 62.085 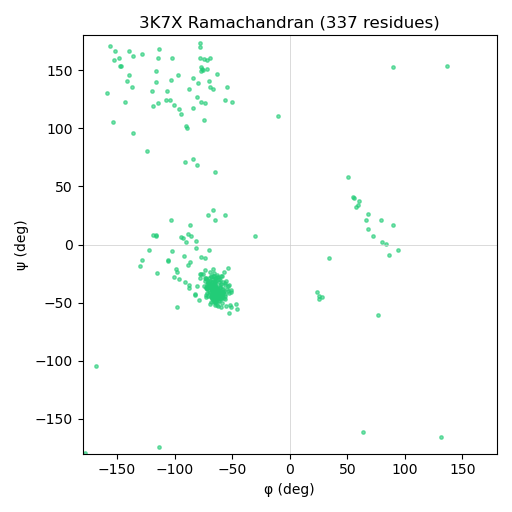1.00 8.03 198 ASN A O 1
ATOM 1669 N N . ARG A 1 199 ? 3.226 62.985 60.338 1.00 8.10 199 ARG A N 1
ATOM 1670 C CA . ARG A 1 199 ? 4.287 63.631 59.564 1.00 7.15 199 ARG A CA 1
ATOM 1671 C C . ARG A 1 199 ? 4.892 64.811 60.325 1.00 10.41 199 ARG A C 1
ATOM 1672 O O . ARG A 1 199 ? 6.106 65.036 60.287 1.00 11.72 199 ARG A O 1
ATOM 1680 N N . LEU A 1 200 ? 4.040 65.556 61.019 1.00 9.45 200 LEU A N 1
ATOM 1681 C CA . LEU A 1 200 ? 4.470 66.723 61.785 1.00 12.00 200 LEU A CA 1
ATOM 1682 C C . LEU A 1 200 ? 4.547 66.455 63.287 1.00 16.12 200 LEU A C 1
ATOM 1683 O O . LEU A 1 200 ? 4.515 67.386 64.091 1.00 14.46 200 LEU A O 1
ATOM 1688 N N . GLU A 1 201 ? 4.648 65.185 63.658 1.00 13.09 201 GLU A N 1
ATOM 1689 C CA . GLU A 1 201 ? 4.728 64.790 65.060 1.00 12.83 201 GLU A CA 1
ATOM 1690 C C . GLU A 1 201 ? 3.541 65.267 65.894 1.00 15.22 201 GLU A C 1
ATOM 1691 O O . GLU A 1 201 ? 3.695 65.557 67.084 1.00 14.25 201 GLU A O 1
ATOM 1697 N N . ASP A 1 202 ? 2.362 65.361 65.283 1.00 12.76 202 ASP A N 1
ATOM 1698 C CA . ASP A 1 202 ? 1.173 65.781 66.024 1.00 6.55 202 ASP A CA 1
ATOM 1699 C C . ASP A 1 202 ? 0.142 64.658 66.060 1.00 5.60 202 ASP A C 1
ATOM 1700 O O . ASP A 1 202 ? -0.984 64.851 66.510 1.00 10.75 202 ASP A O 1
ATOM 1705 N N . GLY A 1 203 ? 0.543 63.486 65.578 1.00 9.96 203 GLY A N 1
ATOM 1706 C CA . GLY A 1 203 ? -0.334 62.326 65.568 1.00 10.76 203 GLY A CA 1
ATOM 1707 C C . GLY A 1 203 ? -1.536 62.376 64.639 1.00 12.31 203 GLY A C 1
ATOM 1708 O O . GLY A 1 203 ? -2.437 61.544 64.753 1.00 12.16 203 GLY A O 1
ATOM 1709 N N . THR A 1 204 ? -1.560 63.329 63.711 1.00 9.72 204 THR A N 1
ATOM 1710 C CA . THR A 1 204 ? -2.693 63.442 62.795 1.00 9.39 204 THR A CA 1
ATOM 1711 C C . THR A 1 204 ? -2.397 62.872 61.407 1.00 9.60 204 THR A C 1
ATOM 1712 O O . THR A 1 204 ? -1.236 62.706 61.026 1.00 8.35 204 THR A O 1
ATOM 1716 N N . ILE A 1 205 ? -3.465 62.576 60.668 1.00 8.05 205 ILE A N 1
ATOM 1717 C CA . ILE A 1 205 ? -3.386 62.027 59.314 1.00 4.85 205 ILE A CA 1
ATOM 1718 C C . ILE A 1 205 ? -3.532 63.157 58.290 1.00 9.27 205 ILE A C 1
ATOM 1719 O O . ILE A 1 205 ? -4.259 64.123 58.526 1.00 9.45 205 ILE A O 1
ATOM 1724 N N . ASP A 1 206 ? -2.840 63.042 57.160 1.00 10.16 206 ASP A N 1
ATOM 1725 C CA . ASP A 1 206 ? -2.932 64.055 56.108 1.00 11.99 206 ASP A CA 1
ATOM 1726 C C . ASP A 1 206 ? -4.150 63.757 55.236 1.00 11.12 206 ASP A C 1
ATOM 1727 O O . ASP A 1 206 ? -4.021 63.296 54.099 1.00 13.70 206 ASP A O 1
ATOM 1732 N N . TYR A 1 207 ? -5.331 64.035 55.779 1.00 9.09 207 TYR A N 1
ATOM 1733 C CA . TYR A 1 207 ? -6.590 63.772 55.092 1.00 12.42 207 TYR A CA 1
ATOM 1734 C C . TYR A 1 207 ? -6.723 64.377 53.698 1.00 10.38 207 TYR A C 1
ATOM 1735 O O . TYR A 1 207 ? -7.330 63.770 52.815 1.00 14.67 207 TYR A O 1
ATOM 1744 N N . GLU A 1 208 ? -6.165 65.564 53.493 1.00 8.88 208 GLU A N 1
ATOM 1745 C CA . GLU A 1 208 ? -6.272 66.208 52.190 1.00 16.74 208 GLU A CA 1
ATOM 1746 C C . GLU A 1 208 ? -5.259 65.708 51.160 1.00 14.40 208 GLU A C 1
ATOM 1747 O O . GLU A 1 208 ? -5.283 66.134 50.005 1.00 14.88 208 GLU A O 1
ATOM 1753 N N . TRP A 1 209 ? -4.368 64.810 51.572 1.00 10.80 209 TRP A N 1
ATOM 1754 C CA . TRP A 1 209 ? -3.388 64.249 50.647 1.00 10.47 209 TRP A CA 1
ATOM 1755 C C . TRP A 1 209 ? -4.003 62.991 50.042 1.00 14.18 209 TRP A C 1
ATOM 1756 O O . TRP A 1 209 ? -3.601 61.868 50.347 1.00 10.58 209 TRP A O 1
ATOM 1767 N N . LYS A 1 210 ? -4.997 63.202 49.186 1.00 12.17 210 LYS A N 1
ATOM 1768 C CA . LYS A 1 210 ? -5.710 62.114 48.532 1.00 15.14 210 LYS A CA 1
ATOM 1769 C C . LYS A 1 210 ? -4.997 61.761 47.236 1.00 10.32 210 LYS A C 1
ATOM 1770 O O . LYS A 1 210 ? -5.158 62.441 46.222 1.00 10.46 210 LYS A O 1
ATOM 1776 N N . PHE A 1 211 ? -4.209 60.690 47.273 1.00 6.77 211 PHE A N 1
ATOM 1777 C CA . PHE A 1 211 ? -3.440 60.277 46.107 1.00 8.76 211 PHE A CA 1
ATOM 1778 C C . PHE A 1 211 ? -3.817 58.917 45.546 1.00 10.79 211 PHE A C 1
ATOM 1779 O O . PHE A 1 211 ? -4.058 57.960 46.284 1.00 8.22 211 PHE A O 1
ATOM 1787 N N . THR A 1 212 ? -3.835 58.842 44.222 1.00 6.66 212 THR A N 1
ATOM 1788 C CA . THR A 1 212 ? -4.178 57.618 43.517 1.00 8.55 212 THR A CA 1
ATOM 1789 C C . THR A 1 212 ? -3.264 56.431 43.806 1.00 8.23 212 THR A C 1
ATOM 1790 O O . THR A 1 212 ? -3.744 55.310 43.968 1.00 6.28 212 THR A O 1
ATOM 1794 N N . TYR A 1 213 ? -1.955 56.661 43.882 1.00 7.47 213 TYR A N 1
ATOM 1795 C CA . TYR A 1 213 ? -1.050 55.544 44.103 1.00 5.35 213 TYR A CA 1
ATOM 1796 C C . TYR A 1 213 ? -1.198 54.857 45.454 1.00 6.71 213 TYR A C 1
ATOM 1797 O O . TYR A 1 213 ? -0.883 53.679 45.577 1.00 7.83 213 TYR A O 1
ATOM 1806 N N . ASN A 1 214 ? -1.709 55.573 46.453 1.00 6.15 214 ASN A N 1
ATOM 1807 C CA . ASN A 1 214 ? -1.940 54.983 47.770 1.00 4.98 214 ASN A CA 1
ATOM 1808 C C . ASN A 1 214 ? -3.062 53.955 47.629 1.00 3.00 214 ASN A C 1
ATOM 1809 O O . ASN A 1 214 ? -3.023 52.877 48.228 1.00 5.47 214 ASN A O 1
ATOM 1814 N N . GLN A 1 215 ? -4.069 54.300 46.834 1.00 5.98 215 GLN A N 1
ATOM 1815 C CA . GLN A 1 215 ? -5.192 53.403 46.603 1.00 7.65 215 GLN A CA 1
ATOM 1816 C C . GLN A 1 215 ? -4.683 52.192 45.823 1.00 6.87 215 GLN A C 1
ATOM 1817 O O . GLN A 1 215 ? -4.996 51.047 46.151 1.00 7.76 215 GLN A O 1
ATOM 1823 N N . GLY A 1 216 ? -3.896 52.464 44.786 1.00 4.32 216 GLY A N 1
ATOM 1824 C CA . GLY A 1 216 ? -3.354 51.411 43.947 1.00 6.89 216 GLY A CA 1
ATOM 1825 C C . GLY A 1 216 ? -2.566 50.341 44.680 1.00 8.37 216 GLY A C 1
ATOM 1826 O O . GLY A 1 216 ? -2.851 49.151 44.532 1.00 10.02 216 GLY A O 1
ATOM 1827 N N . VAL A 1 217 ? -1.575 50.746 45.469 1.00 7.88 217 VAL A N 1
ATOM 1828 C CA . VAL A 1 217 ? -0.776 49.769 46.195 1.00 7.85 217 VAL A CA 1
ATOM 1829 C C . VAL A 1 217 ? -1.571 49.033 47.271 1.00 7.05 217 VAL A C 1
ATOM 1830 O O . VAL A 1 217 ? -1.241 47.897 47.606 1.00 7.29 217 VAL A O 1
ATOM 1834 N N . TYR A 1 218 ? -2.620 49.660 47.805 1.00 5.82 218 TYR A N 1
ATOM 1835 C CA . TYR A 1 218 ? -3.435 48.983 48.815 1.00 8.95 218 TYR A CA 1
ATOM 1836 C C . TYR A 1 218 ? -4.228 47.896 48.094 1.00 2.86 218 TYR A C 1
ATOM 1837 O O . TYR A 1 218 ? -4.431 46.806 48.625 1.00 2.77 218 TYR A O 1
ATOM 1846 N N . ILE A 1 219 ? -4.672 48.188 46.876 1.00 5.97 219 ILE A N 1
ATOM 1847 C CA . ILE A 1 219 ? -5.402 47.188 46.102 1.00 4.38 219 ILE A CA 1
ATOM 1848 C C . ILE A 1 219 ? -4.465 46.018 45.818 1.00 5.51 219 ILE A C 1
ATOM 1849 O O . ILE A 1 219 ? -4.850 44.855 45.957 1.00 7.27 219 ILE A O 1
ATOM 1854 N N . GLY A 1 220 ? -3.234 46.332 45.422 1.00 5.45 220 GLY A N 1
ATOM 1855 C CA . GLY A 1 220 ? -2.260 45.289 45.142 1.00 3.17 220 GLY A CA 1
ATOM 1856 C C . GLY A 1 220 ? -1.993 44.436 46.372 1.00 7.37 220 GLY A C 1
ATOM 1857 O O . GLY A 1 220 ? -1.937 43.210 46.286 1.00 8.17 220 GLY A O 1
ATOM 1858 N N . ALA A 1 221 ? -1.830 45.085 47.521 1.00 6.09 221 ALA A N 1
ATOM 1859 C CA . ALA A 1 221 ? -1.579 44.378 48.773 1.00 4.36 221 ALA A CA 1
ATOM 1860 C C . ALA A 1 221 ? -2.738 43.431 49.077 1.00 8.89 221 ALA A C 1
ATOM 1861 O O . ALA A 1 221 ? -2.533 42.288 49.486 1.00 6.97 221 ALA A O 1
ATOM 1863 N N . ASN A 1 222 ? -3.963 43.907 48.878 1.00 3.04 222 ASN A N 1
ATOM 1864 C CA . ASN A 1 222 ? -5.128 43.067 49.131 1.00 8.40 222 ASN A CA 1
ATOM 1865 C C . ASN A 1 222 ? -5.178 41.873 48.187 1.00 6.74 222 ASN A C 1
ATOM 1866 O O . ASN A 1 222 ? -5.435 40.747 48.611 1.00 7.54 222 ASN A O 1
ATOM 1871 N N . LEU A 1 223 ? -4.928 42.110 46.905 1.00 8.27 223 LEU A N 1
ATOM 1872 C CA . LEU A 1 223 ? -4.966 41.017 45.943 1.00 9.71 223 LEU A CA 1
ATOM 1873 C C . LEU A 1 223 ? -3.885 39.974 46.216 1.00 8.14 223 LEU A C 1
ATOM 1874 O O . LEU A 1 223 ? -4.119 38.781 46.029 1.00 9.19 223 LEU A O 1
ATOM 1879 N N . GLU A 1 224 ? -2.708 40.407 46.665 1.00 5.15 224 GLU A N 1
ATOM 1880 C CA . GLU A 1 224 ? -1.641 39.453 46.963 1.00 4.91 224 GLU A CA 1
ATOM 1881 C C . GLU A 1 224 ? -2.024 38.587 48.165 1.00 12.08 224 GLU A C 1
ATOM 1882 O O . GLU A 1 224 ? -1.799 37.377 48.161 1.00 11.26 224 GLU A O 1
ATOM 1888 N N . LEU A 1 225 ? -2.602 39.205 49.193 1.00 12.70 225 LEU A N 1
ATOM 1889 C CA . LEU A 1 225 ? -3.015 38.455 50.374 1.00 9.89 225 LEU A CA 1
ATOM 1890 C C . LEU A 1 225 ? -4.213 37.564 50.052 1.00 9.74 225 LEU A C 1
ATOM 1891 O O . LEU A 1 225 ? -4.369 36.484 50.626 1.00 11.12 225 LEU A O 1
ATOM 1896 N N . TYR A 1 226 ? -5.058 38.013 49.129 1.00 8.67 226 TYR A N 1
ATOM 1897 C CA . TYR A 1 226 ? -6.214 37.216 48.745 1.00 8.96 226 TYR A CA 1
ATOM 1898 C C . TYR A 1 226 ? -5.742 35.944 48.043 1.00 12.09 226 TYR A C 1
ATOM 1899 O O . TYR A 1 226 ? -6.305 34.866 48.243 1.00 10.94 226 TYR A O 1
ATOM 1908 N N . ARG A 1 227 ? -4.700 36.074 47.228 1.00 11.20 227 ARG A N 1
ATOM 1909 C CA . ARG A 1 227 ? -4.155 34.933 46.499 1.00 16.27 227 ARG A CA 1
ATOM 1910 C C . ARG A 1 227 ? -3.585 33.888 47.457 1.00 14.43 227 ARG A C 1
ATOM 1911 O O . ARG A 1 227 ? -3.719 32.682 47.236 1.00 13.90 227 ARG A O 1
ATOM 1919 N N . ILE A 1 228 ? -2.968 34.362 48.533 1.00 15.56 228 ILE A N 1
ATOM 1920 C CA . ILE A 1 228 ? -2.357 33.491 49.532 1.00 14.10 228 ILE A CA 1
ATOM 1921 C C . ILE A 1 228 ? -3.326 32.915 50.565 1.00 13.76 228 ILE A C 1
ATOM 1922 O O . ILE A 1 228 ? -3.256 31.730 50.891 1.00 12.89 228 ILE A O 1
ATOM 1927 N N . THR A 1 229 ? -4.228 33.750 51.074 1.00 10.75 229 THR A N 1
ATOM 1928 C CA . THR A 1 229 ? -5.167 33.332 52.112 1.00 10.88 229 THR A CA 1
ATOM 1929 C C . THR A 1 229 ? -6.554 32.901 51.649 1.00 13.63 229 THR A C 1
ATOM 1930 O O . THR A 1 229 ? -7.200 32.083 52.304 1.00 13.47 229 THR A O 1
ATOM 1934 N N . LYS A 1 230 ? -7.010 33.468 50.536 1.00 10.93 230 LYS A N 1
ATOM 1935 C CA . LYS A 1 230 ? -8.329 33.177 49.978 1.00 13.80 230 LYS A CA 1
ATOM 1936 C C . LYS A 1 230 ? -9.477 33.638 50.860 1.00 13.61 230 LYS A C 1
ATOM 1937 O O . LYS A 1 230 ? -10.595 33.131 50.738 1.00 11.18 230 LYS A O 1
ATOM 1943 N N . GLU A 1 231 ? -9.213 34.588 51.750 1.00 9.47 231 GLU A N 1
ATOM 1944 C CA . GLU A 1 231 ? -10.267 35.093 52.621 1.00 14.96 231 GLU A CA 1
ATOM 1945 C C . GLU A 1 231 ? -10.982 36.231 51.894 1.00 9.50 231 GLU A C 1
ATOM 1946 O O . GLU A 1 231 ? -10.343 37.115 51.325 1.00 10.44 231 GLU A O 1
ATOM 1952 N N . ALA A 1 232 ? -12.309 36.200 51.919 1.00 10.54 232 ALA A N 1
ATOM 1953 C CA . ALA A 1 232 ? -13.129 37.195 51.236 1.00 13.18 232 ALA A CA 1
ATOM 1954 C C . ALA A 1 232 ? -12.821 38.656 51.564 1.00 12.06 232 ALA A C 1
ATOM 1955 O O . ALA A 1 232 ? -12.933 39.524 50.698 1.00 10.33 232 ALA A O 1
ATOM 1957 N N . ILE A 1 233 ? -12.437 38.932 52.806 1.00 8.72 233 ILE A N 1
ATOM 1958 C CA . ILE A 1 233 ? -12.149 40.303 53.212 1.00 8.79 233 ILE A CA 1
ATOM 1959 C C . ILE A 1 233 ? -11.170 41.024 52.278 1.00 12.56 233 ILE A C 1
ATOM 1960 O O . ILE A 1 233 ? -11.347 42.206 51.982 1.00 11.03 233 ILE A O 1
ATOM 1965 N N . TYR A 1 234 ? -10.154 40.311 51.801 1.00 10.56 234 TYR A N 1
ATOM 1966 C CA . TYR A 1 234 ? -9.155 40.908 50.918 1.00 11.68 234 TYR A CA 1
ATOM 1967 C C . TYR A 1 234 ? -9.705 41.304 49.556 1.00 11.12 234 TYR A C 1
ATOM 1968 O O . TYR A 1 234 ? -9.433 42.402 49.072 1.00 6.50 234 TYR A O 1
ATOM 1977 N N . LEU A 1 235 ? -10.476 40.419 48.931 1.00 7.43 235 LEU A N 1
ATOM 1978 C CA . LEU A 1 235 ? -11.048 40.745 47.628 1.00 9.74 235 LEU A CA 1
ATOM 1979 C C . LEU A 1 235 ? -12.092 41.844 47.799 1.00 10.70 235 LEU A C 1
ATOM 1980 O O . LEU A 1 235 ? -12.133 42.797 47.022 1.00 9.68 235 LEU A O 1
ATOM 1985 N N . ASP A 1 236 ? -12.931 41.712 48.821 1.00 9.09 236 ASP A N 1
ATOM 1986 C CA . ASP A 1 236 ? -13.968 42.709 49.076 1.00 11.60 236 ASP A CA 1
ATOM 1987 C C . ASP A 1 236 ? -13.350 44.088 49.327 1.00 12.52 236 ASP A C 1
ATOM 1988 O O . ASP A 1 236 ? -13.857 45.106 48.845 1.00 12.51 236 ASP A O 1
ATOM 1993 N N . THR A 1 237 ? -12.255 44.120 50.080 1.00 9.93 237 THR A N 1
ATOM 1994 C CA . THR A 1 237 ? -11.582 45.380 50.385 1.00 8.00 237 THR A CA 1
ATOM 1995 C C . THR A 1 237 ? -10.934 45.971 49.137 1.00 9.76 237 THR A C 1
ATOM 1996 O O . THR A 1 237 ? -10.931 47.189 48.952 1.00 9.40 237 THR A O 1
ATOM 2000 N N . ALA A 1 238 ? -10.378 45.118 48.282 1.00 10.38 238 ALA A N 1
ATOM 2001 C CA . ALA A 1 238 ? -9.754 45.606 47.054 1.00 9.29 238 ALA A CA 1
ATOM 2002 C C . ALA A 1 238 ? -10.833 46.291 46.214 1.00 8.66 238 ALA A C 1
ATOM 2003 O O . ALA A 1 238 ? -10.617 47.376 45.672 1.00 8.14 238 ALA A O 1
ATOM 2005 N N . ASN A 1 239 ? -11.999 45.655 46.119 1.00 7.03 239 ASN A N 1
ATOM 2006 C CA . ASN A 1 239 ? -13.109 46.212 45.351 1.00 7.69 239 ASN A CA 1
ATOM 2007 C C . ASN A 1 239 ? -13.605 47.546 45.909 1.00 7.99 239 ASN A C 1
ATOM 2008 O O . ASN A 1 239 ? -13.909 48.466 45.149 1.00 8.49 239 ASN A O 1
ATOM 2013 N N . LYS A 1 240 ? -13.688 47.655 47.231 1.00 9.08 240 LYS A N 1
ATOM 2014 C CA . LYS A 1 240 ? -14.150 48.894 47.850 1.00 9.94 240 LYS A CA 1
ATOM 2015 C C . LYS A 1 240 ? -13.175 50.034 47.612 1.00 9.11 240 LYS A C 1
ATOM 2016 O O . LYS A 1 240 ? -13.576 51.172 47.369 1.00 7.35 240 LYS A O 1
ATOM 2022 N N . THR A 1 241 ? -11.886 49.731 47.693 1.00 8.44 241 THR A N 1
ATOM 2023 C CA . THR A 1 241 ? -10.875 50.757 47.480 1.00 8.60 241 THR A CA 1
ATOM 2024 C C . THR A 1 241 ? -10.918 51.231 46.037 1.00 6.73 241 THR A C 1
ATOM 2025 O O . THR A 1 241 ? -10.792 52.421 45.756 1.00 7.08 241 THR A O 1
ATOM 2029 N N . ALA A 1 242 ? -11.103 50.292 45.119 1.00 7.39 242 ALA A N 1
ATOM 2030 C CA . ALA A 1 242 ? -11.178 50.636 43.712 1.00 8.89 242 ALA A CA 1
ATOM 2031 C C . ALA A 1 242 ? -12.396 51.521 43.461 1.00 9.16 242 ALA A C 1
ATOM 2032 O O . ALA A 1 242 ? -12.303 52.542 42.775 1.00 7.83 242 ALA A O 1
ATOM 2034 N N . ALA A 1 243 ? -13.535 51.137 44.032 1.00 5.54 243 ALA A N 1
ATOM 2035 C CA . ALA A 1 243 ? -14.776 51.890 43.843 1.00 7.94 243 ALA A CA 1
ATOM 2036 C C . ALA A 1 243 ? -14.727 53.316 44.381 1.00 10.99 243 ALA A C 1
ATOM 2037 O O . ALA A 1 243 ? -15.113 54.264 43.690 1.00 6.86 243 ALA A O 1
ATOM 2039 N N . ILE A 1 244 ? -14.255 53.475 45.613 1.00 8.05 244 ILE A N 1
ATOM 2040 C CA . ILE A 1 244 ? -14.195 54.803 46.206 1.00 7.91 244 ILE A CA 1
ATOM 2041 C C . ILE A 1 244 ? -13.213 55.696 45.445 1.00 9.07 244 ILE A C 1
ATOM 2042 O O . ILE A 1 244 ? -13.417 56.910 45.340 1.00 7.44 244 ILE A O 1
ATOM 2047 N N . SER A 1 245 ? -12.160 55.091 44.899 1.00 9.24 245 SER A N 1
ATOM 2048 C CA . SER A 1 245 ? -11.154 55.835 44.145 1.00 12.17 245 SER A CA 1
ATOM 2049 C C . SER A 1 245 ? -11.755 56.422 42.877 1.00 12.65 245 SER A C 1
ATOM 2050 O O . SER A 1 245 ? -11.528 57.587 42.542 1.00 12.24 245 SER A O 1
ATOM 2053 N N . LEU A 1 246 ? -12.518 55.609 42.164 1.00 9.67 246 LEU A N 1
ATOM 2054 C CA . LEU A 1 246 ? -13.144 56.081 40.944 1.00 6.75 246 LEU A CA 1
ATOM 2055 C C . LEU A 1 246 ? -14.186 57.142 41.279 1.00 11.31 246 LEU A C 1
ATOM 2056 O O . LEU A 1 246 ? -14.331 58.133 40.562 1.00 12.70 246 LEU A O 1
ATOM 2061 N N . LYS A 1 247 ? -14.902 56.935 42.378 1.00 8.78 247 LYS A N 1
ATOM 2062 C CA . LYS A 1 247 ? -15.931 57.882 42.782 1.00 15.04 247 LYS A CA 1
ATOM 2063 C C . LYS A 1 247 ? -15.407 59.250 43.211 1.00 16.71 247 LYS A C 1
ATOM 2064 O O . LYS A 1 247 ? -15.950 60.274 42.803 1.00 16.37 247 LYS A O 1
ATOM 2070 N N . GLU A 1 248 ? -14.349 59.275 44.018 1.00 14.45 248 GLU A N 1
ATOM 2071 C CA . GLU A 1 248 ? -13.807 60.541 44.510 1.00 16.98 248 GLU A CA 1
ATOM 2072 C C . GLU A 1 248 ? -12.603 61.139 43.787 1.00 12.89 248 GLU A C 1
ATOM 2073 O O . GLU A 1 248 ? -12.392 62.352 43.851 1.00 11.03 248 GLU A O 1
ATOM 2079 N N . LEU A 1 249 ? -11.823 60.315 43.090 1.00 8.88 249 LEU A N 1
ATOM 2080 C CA . LEU A 1 249 ? -10.625 60.822 42.422 1.00 11.53 249 LEU A CA 1
ATOM 2081 C C . LEU A 1 249 ? -10.693 61.055 40.913 1.00 14.61 249 LEU A C 1
ATOM 2082 O O . LEU A 1 249 ? -9.742 61.583 40.330 1.00 14.30 249 LEU A O 1
ATOM 2087 N N . THR A 1 250 ? -11.795 60.672 40.274 1.00 10.72 250 THR A N 1
ATOM 2088 C CA . THR A 1 250 ? -11.913 60.881 38.835 1.00 15.82 250 THR A CA 1
ATOM 2089 C C . THR A 1 250 ? -13.010 61.866 38.482 1.00 18.06 250 THR A C 1
ATOM 2090 O O . THR A 1 250 ? -13.914 62.132 39.275 1.00 18.95 250 THR A O 1
ATOM 2094 N N . GLU A 1 251 ? -12.919 62.406 37.276 1.00 19.59 251 GLU A N 1
ATOM 2095 C CA . GLU A 1 251 ? -13.899 63.358 36.795 1.00 17.70 251 GLU A CA 1
ATOM 2096 C C . GLU A 1 251 ? -13.824 63.357 35.276 1.00 16.76 251 GLU A C 1
ATOM 2097 O O . GLU A 1 251 ? -12.741 63.444 34.704 1.00 17.63 251 GLU A O 1
ATOM 2103 N N . ASP A 1 252 ? -14.982 63.230 34.639 1.00 14.26 252 ASP A N 1
ATOM 2104 C CA . ASP A 1 252 ? -15.090 63.210 33.186 1.00 13.37 252 ASP A CA 1
ATOM 2105 C C . ASP A 1 252 ? -14.246 62.133 32.494 1.00 20.11 252 ASP A C 1
ATOM 2106 O O . ASP A 1 252 ? -13.649 62.380 31.446 1.00 18.81 252 ASP A O 1
ATOM 2111 N N . GLY A 1 253 ? -14.197 60.938 33.079 1.00 13.13 253 GLY A N 1
ATOM 2112 C CA . GLY A 1 253 ? -13.450 59.852 32.467 1.00 16.75 253 GLY A CA 1
ATOM 2113 C C . GLY A 1 253 ? -11.954 59.785 32.714 1.00 15.40 253 GLY A C 1
ATOM 2114 O O . GLY A 1 253 ? -11.289 58.887 32.202 1.00 19.14 253 GLY A O 1
ATOM 2115 N N . ILE A 1 254 ? -11.411 60.721 33.483 1.00 11.47 254 ILE A N 1
ATOM 2116 C CA . ILE A 1 254 ? -9.980 60.712 33.772 1.00 9.13 254 ILE A CA 1
ATOM 2117 C C . ILE A 1 254 ? -9.744 61.087 35.227 1.00 12.66 254 ILE A C 1
ATOM 2118 O O . ILE A 1 254 ? -10.650 61.574 35.904 1.00 12.20 254 ILE A O 1
ATOM 2123 N N . PHE A 1 255 ? -8.528 60.855 35.711 1.00 9.41 255 PHE A N 1
ATOM 2124 C CA . PHE A 1 255 ? -8.208 61.202 37.083 1.00 10.72 255 PHE A CA 1
ATOM 2125 C C . PHE A 1 255 ? -7.922 62.688 37.191 1.00 14.67 255 PHE A C 1
ATOM 2126 O O . PHE A 1 255 ? -7.275 63.270 36.317 1.00 14.11 255 PHE A O 1
ATOM 2134 N N . LYS A 1 256 ? -8.414 63.299 38.263 1.00 15.43 256 LYS A N 1
ATOM 2135 C CA . LYS A 1 256 ? -8.211 64.725 38.492 1.00 20.95 256 LYS A CA 1
ATOM 2136 C C . LYS A 1 256 ? -6.742 64.970 38.813 1.00 20.76 256 LYS A C 1
ATOM 2137 O O . LYS A 1 256 ? -6.025 64.043 39.194 1.00 16.60 256 LYS A O 1
ATOM 2143 N N . ASP A 1 257 ? -6.297 66.214 38.662 1.00 16.12 257 ASP A N 1
ATOM 2144 C CA . ASP A 1 257 ? -4.909 66.554 38.959 1.00 20.18 257 ASP A CA 1
ATOM 2145 C C . ASP A 1 257 ? -4.637 66.329 40.441 1.00 19.19 257 ASP A C 1
ATOM 2146 O O . ASP A 1 257 ? -5.518 66.531 41.279 1.00 15.62 257 ASP A O 1
ATOM 2151 N N . GLU A 1 258 ? -3.412 65.917 40.756 1.00 17.71 258 GLU A N 1
ATOM 2152 C CA . GLU A 1 258 ? -3.017 65.650 42.133 1.00 24.34 258 GLU A CA 1
ATOM 2153 C C . GLU A 1 258 ? -1.873 66.544 42.605 1.00 29.11 258 GLU A C 1
ATOM 2154 O O . GLU A 1 258 ? -1.328 66.333 43.686 1.00 35.16 258 GLU A O 1
ATOM 2160 N N . GLY A 1 259 ? -1.505 67.533 41.795 1.00 31.01 259 GLY A N 1
ATOM 2161 C CA . GLY A 1 259 ? -0.425 68.429 42.176 1.00 32.17 259 GLY A CA 1
ATOM 2162 C C . GLY A 1 259 ? 0.537 68.721 41.039 1.00 31.92 259 GLY A C 1
ATOM 2163 O O . GLY A 1 259 ? 0.693 67.911 40.128 1.00 31.88 259 GLY A O 1
ATOM 2164 N N . ASN A 1 260 ? 1.190 69.879 41.093 1.00 33.94 260 ASN A N 1
ATOM 2165 C CA . ASN A 1 260 ? 2.134 70.274 40.051 1.00 37.14 260 ASN A CA 1
ATOM 2166 C C . ASN A 1 260 ? 3.560 69.819 40.351 1.00 36.89 260 ASN A C 1
ATOM 2167 O O . ASN A 1 260 ? 4.483 70.117 39.594 1.00 38.53 260 ASN A O 1
ATOM 2169 N N . GLY A 1 261 ? 3.735 69.102 41.457 1.00 33.41 261 GLY A N 1
ATOM 2170 C CA . GLY A 1 261 ? 5.053 68.607 41.814 1.00 30.69 261 GLY A CA 1
ATOM 2171 C C . GLY A 1 261 ? 5.452 67.480 40.877 1.00 27.30 261 GLY A C 1
ATOM 2172 O O . GLY A 1 261 ? 4.595 66.858 40.254 1.00 25.32 261 GLY A O 1
ATOM 2173 N N . GLY A 1 262 ? 6.750 67.214 40.775 1.00 24.49 262 GLY A N 1
ATOM 2174 C CA . GLY A 1 262 ? 7.217 66.162 39.891 1.00 16.95 262 GLY A CA 1
ATOM 2175 C C . GLY A 1 262 ? 6.776 64.761 40.275 1.00 14.82 262 GLY A C 1
ATOM 2176 O O . GLY A 1 262 ? 6.235 64.025 39.449 1.00 13.35 262 GLY A O 1
ATOM 2177 N N . ASP A 1 263 ? 7.011 64.385 41.528 1.00 15.14 263 ASP A N 1
ATOM 2178 C CA . ASP A 1 263 ? 6.643 63.054 42.002 1.00 12.03 263 ASP A CA 1
ATOM 2179 C C . ASP A 1 263 ? 5.183 62.664 41.739 1.00 14.77 263 ASP A C 1
ATOM 2180 O O . ASP A 1 263 ? 4.915 61.527 41.349 1.00 9.95 263 ASP A O 1
ATOM 2185 N N . GLU A 1 264 ? 4.243 63.587 41.943 1.00 8.28 264 GLU A N 1
ATOM 2186 C CA . GLU A 1 264 ? 2.824 63.267 41.734 1.00 10.41 264 GLU A CA 1
ATOM 2187 C C . GLU A 1 264 ? 2.498 62.773 40.328 1.00 9.27 264 GLU A C 1
ATOM 2188 O O . GLU A 1 264 ? 1.499 62.087 40.124 1.00 9.71 264 GLU A O 1
ATOM 2194 N N . GLY A 1 265 ? 3.333 63.130 39.359 1.00 7.79 265 GLY A N 1
ATOM 2195 C CA . GLY A 1 265 ? 3.088 62.708 37.992 1.00 4.83 265 GLY A CA 1
ATOM 2196 C C . GLY A 1 265 ? 3.048 61.201 37.835 1.00 5.69 265 GLY A C 1
ATOM 2197 O O . GLY A 1 265 ? 2.384 60.682 36.941 1.00 6.32 265 GLY A O 1
ATOM 2198 N N . LEU A 1 266 ? 3.745 60.488 38.711 1.00 5.12 266 LEU A N 1
ATOM 2199 C CA . LEU A 1 266 ? 3.786 59.029 38.627 1.00 8.66 266 LEU A CA 1
ATOM 2200 C C . LEU A 1 266 ? 2.639 58.328 39.352 1.00 6.95 266 LEU A C 1
ATOM 2201 O O . LEU A 1 266 ? 2.383 57.148 39.122 1.00 6.38 266 LEU A O 1
ATOM 2206 N N . PHE A 1 267 ? 1.941 59.058 40.216 1.00 8.08 267 PHE A N 1
ATOM 2207 C CA . PHE A 1 267 ? 0.867 58.474 41.010 1.00 8.37 267 PHE A CA 1
ATOM 2208 C C . PHE A 1 267 ? -0.215 57.669 40.288 1.00 8.58 267 PHE A C 1
ATOM 2209 O O . PHE A 1 267 ? -0.469 56.517 40.649 1.00 9.16 267 PHE A O 1
ATOM 2217 N N . LYS A 1 268 ? -0.854 58.233 39.272 1.00 9.32 268 LYS A N 1
ATOM 2218 C CA . LYS A 1 268 ? -1.904 57.466 38.620 1.00 10.76 268 LYS A CA 1
ATOM 2219 C C . LYS A 1 268 ? -1.420 56.262 37.814 1.00 7.80 268 LYS A C 1
ATOM 2220 O O . LYS A 1 268 ? -2.178 55.312 37.616 1.00 9.50 268 LYS A O 1
ATOM 2226 N N . GLY A 1 269 ? -0.165 56.286 37.366 1.00 5.03 269 GLY A N 1
ATOM 2227 C CA . GLY A 1 269 ? 0.370 55.145 36.638 1.00 6.71 269 GLY A CA 1
ATOM 2228 C C . GLY A 1 269 ? 0.405 53.945 37.574 1.00 11.18 269 GLY A C 1
ATOM 2229 O O . GLY A 1 269 ? 0.083 52.821 37.192 1.00 10.05 269 GLY A O 1
ATOM 2230 N N . ILE A 1 270 ? 0.792 54.191 38.820 1.00 8.16 270 ILE A N 1
ATOM 2231 C CA . ILE A 1 270 ? 0.857 53.131 39.819 1.00 7.94 270 ILE A CA 1
ATOM 2232 C C . ILE A 1 270 ? -0.544 52.581 40.111 1.00 8.81 270 ILE A C 1
ATOM 2233 O O . ILE A 1 270 ? -0.719 51.373 40.301 1.00 5.84 270 ILE A O 1
ATOM 2238 N N . PHE A 1 271 ? -1.542 53.460 40.129 1.00 5.21 271 PHE A N 1
ATOM 2239 C CA . PHE A 1 271 ? -2.913 53.027 40.373 1.00 6.00 271 PHE A CA 1
ATOM 2240 C C . PHE A 1 271 ? -3.360 52.113 39.237 1.00 5.76 271 PHE A C 1
ATOM 2241 O O . PHE A 1 271 ? -3.918 51.044 39.470 1.00 4.79 271 PHE A O 1
ATOM 2249 N N . TYR A 1 272 ? -3.128 52.552 38.004 1.00 9.47 272 TYR A N 1
ATOM 2250 C CA . TYR A 1 272 ? -3.517 51.780 36.829 1.00 9.64 272 TYR A CA 1
ATOM 2251 C C . TYR A 1 272 ? -2.959 50.360 36.834 1.00 5.85 272 TYR A C 1
ATOM 2252 O O . TYR A 1 272 ? -3.643 49.420 36.422 1.00 6.74 272 TYR A O 1
ATOM 2261 N N . ARG A 1 273 ? -1.725 50.199 37.302 1.00 5.24 273 ARG A N 1
ATOM 2262 C CA . ARG A 1 273 ? -1.107 48.874 37.336 1.00 8.97 273 ARG A CA 1
ATOM 2263 C C . ARG A 1 273 ? -1.851 47.879 38.232 1.00 8.70 273 ARG A C 1
ATOM 2264 O O . ARG A 1 273 ? -2.196 46.780 37.797 1.00 7.09 273 ARG A O 1
ATOM 2272 N N . TYR A 1 274 ? -2.095 48.260 39.482 1.00 6.14 274 TYR A N 1
ATOM 2273 C CA . TYR A 1 274 ? -2.777 47.368 40.412 1.00 7.74 274 TYR A CA 1
ATOM 2274 C C . TYR A 1 274 ? -4.287 47.321 40.186 1.00 6.39 274 TYR A C 1
ATOM 2275 O O . TYR A 1 274 ? -4.943 46.329 40.504 1.00 7.62 274 TYR A O 1
ATOM 2284 N N . PHE A 1 275 ? -4.829 48.394 39.621 1.00 6.18 275 PHE A N 1
ATOM 2285 C CA . PHE A 1 275 ? -6.253 48.460 39.307 1.00 6.74 275 PHE A CA 1
ATOM 2286 C C . PHE A 1 275 ? -6.491 47.431 38.196 1.00 11.71 275 PHE A C 1
ATOM 2287 O O . PHE A 1 275 ? -7.517 46.752 38.157 1.00 10.79 275 PHE A O 1
ATOM 2295 N N . THR A 1 276 ? -5.520 47.311 37.296 1.00 8.15 276 THR A N 1
ATOM 2296 C CA . THR A 1 276 ? -5.631 46.363 36.197 1.00 8.44 276 THR A CA 1
ATOM 2297 C C . THR A 1 276 ? -5.584 44.931 36.725 1.00 12.14 276 THR A C 1
ATOM 2298 O O . THR A 1 276 ? -6.210 44.037 36.157 1.00 12.49 276 THR A O 1
ATOM 2302 N N . ASP A 1 277 ? -4.849 44.715 37.812 1.00 10.45 277 ASP A N 1
ATOM 2303 C CA . ASP A 1 277 ? -4.782 43.386 38.411 1.00 11.12 277 ASP A CA 1
ATOM 2304 C C . ASP A 1 277 ? -6.167 43.036 38.941 1.00 13.84 277 ASP A C 1
ATOM 2305 O O . ASP A 1 277 ? -6.613 41.892 38.827 1.00 11.50 277 ASP A O 1
ATOM 2310 N N . LEU A 1 278 ? -6.847 44.023 39.523 1.00 7.29 278 LEU A N 1
ATOM 2311 C CA . LEU A 1 278 ? -8.183 43.791 40.063 1.00 10.21 278 LEU A CA 1
ATOM 2312 C C . LEU A 1 278 ? -9.136 43.441 38.933 1.00 9.07 278 LEU A C 1
ATOM 2313 O O . LEU A 1 278 ? -9.997 42.575 39.080 1.00 10.26 278 LEU A O 1
ATOM 2318 N N . ILE A 1 279 ? -8.976 44.127 37.807 1.00 7.59 279 ILE A N 1
ATOM 2319 C CA . ILE A 1 279 ? -9.815 43.891 36.637 1.00 9.84 279 ILE A CA 1
ATOM 2320 C C . ILE A 1 279 ? -9.658 42.454 36.155 1.00 8.36 279 ILE A C 1
ATOM 2321 O O . ILE A 1 279 ? -10.645 41.772 35.876 1.00 10.02 279 ILE A O 1
ATOM 2326 N N . GLU A 1 280 ? -8.417 41.989 36.067 1.00 7.56 280 GLU A N 1
ATOM 2327 C CA . GLU A 1 280 ? -8.160 40.629 35.607 1.00 15.92 280 GLU A CA 1
ATOM 2328 C C . GLU A 1 280 ? -8.651 39.568 36.590 1.00 17.27 280 GLU A C 1
ATOM 2329 O O . GLU A 1 280 ? -9.076 38.483 36.189 1.00 17.48 280 GLU A O 1
ATOM 2335 N N . GLU A 1 281 ? -8.600 39.891 37.876 1.00 12.20 281 GLU A N 1
ATOM 2336 C CA . GLU A 1 281 ? -9.044 38.978 38.923 1.00 15.02 281 GLU A CA 1
ATOM 2337 C C . GLU A 1 281 ? -10.573 38.877 38.998 1.00 16.84 281 GLU A C 1
ATOM 2338 O O . GLU A 1 281 ? -11.124 37.803 39.256 1.00 18.80 281 GLU A O 1
ATOM 2344 N N . THR A 1 282 ? -11.252 39.993 38.744 1.00 12.56 282 THR A N 1
ATOM 2345 C CA . THR A 1 282 ? -12.709 40.050 38.827 1.00 9.32 282 THR A CA 1
ATOM 2346 C C . THR A 1 282 ? -13.478 40.091 37.501 1.00 14.38 282 THR A C 1
ATOM 2347 O O . THR A 1 282 ? -14.693 39.896 37.488 1.00 12.91 282 THR A O 1
ATOM 2351 N N . ALA A 1 283 ? -12.784 40.343 36.396 1.00 14.81 283 ALA A N 1
ATOM 2352 C CA . ALA A 1 283 ? -13.438 40.428 35.092 1.00 12.59 283 ALA A CA 1
ATOM 2353 C C . ALA A 1 283 ? -14.493 41.533 35.126 1.00 14.23 283 ALA A C 1
ATOM 2354 O O . ALA A 1 283 ? -15.540 41.429 34.491 1.00 16.35 283 ALA A O 1
ATOM 2356 N N . ASN A 1 284 ? -14.213 42.588 35.885 1.00 9.44 284 ASN A N 1
ATOM 2357 C CA . ASN A 1 284 ? -15.133 43.715 35.992 1.00 9.31 284 ASN A CA 1
ATOM 2358 C C . ASN A 1 284 ? -15.040 44.520 34.692 1.00 13.06 284 ASN A C 1
ATOM 2359 O O . ASN A 1 284 ? -14.054 45.217 34.458 1.00 18.84 284 ASN A O 1
ATOM 2364 N N . LYS A 1 285 ? -16.067 44.431 33.854 1.00 12.08 285 LYS A N 1
ATOM 2365 C CA . LYS A 1 285 ? -16.051 45.136 32.577 1.00 16.62 285 LYS A CA 1
ATOM 2366 C C . LYS A 1 285 ? -16.245 46.644 32.685 1.00 11.64 285 LYS A C 1
ATOM 2367 O O . LYS A 1 285 ? -15.858 47.392 31.786 1.00 12.69 285 LYS A O 1
ATOM 2373 N N . THR A 1 286 ? -16.838 47.101 33.780 1.00 12.49 286 THR A N 1
ATOM 2374 C CA . THR A 1 286 ? -17.014 48.532 33.960 1.00 13.91 286 THR A CA 1
ATOM 2375 C C . THR A 1 286 ? -15.638 49.136 34.222 1.00 16.63 286 THR A C 1
ATOM 2376 O O . THR A 1 286 ? -15.288 50.173 33.656 1.00 14.15 286 THR A O 1
ATOM 2380 N N . TYR A 1 287 ? -14.855 48.484 35.080 1.00 13.25 287 TYR A N 1
ATOM 2381 C CA . TYR A 1 287 ? -13.514 48.970 35.387 1.00 9.44 287 TYR A CA 1
ATOM 2382 C C . TYR A 1 287 ? -12.612 48.808 34.167 1.00 10.00 287 TYR A C 1
ATOM 2383 O O . TYR A 1 287 ? -11.731 49.626 33.923 1.00 8.23 287 TYR A O 1
ATOM 2392 N N . ARG A 1 288 ? -12.841 47.751 33.396 1.00 6.23 288 ARG A N 1
ATOM 2393 C CA . ARG A 1 288 ? -12.044 47.519 32.201 1.00 8.40 288 ARG A CA 1
ATOM 2394 C C . ARG A 1 288 ? -12.274 48.672 31.227 1.00 12.95 288 ARG A C 1
ATOM 2395 O O . ARG A 1 288 ? -11.327 49.192 30.639 1.00 8.52 288 ARG A O 1
ATOM 2403 N N . ASP A 1 289 ? -13.532 49.080 31.071 1.00 9.86 289 ASP A N 1
ATOM 2404 C CA . ASP A 1 289 ? -13.865 50.181 30.169 1.00 14.72 289 ASP A CA 1
ATOM 2405 C C . ASP A 1 289 ? -13.289 51.510 30.648 1.00 13.81 289 ASP A C 1
ATOM 2406 O O . ASP A 1 289 ? -12.918 52.354 29.835 1.00 11.85 289 ASP A O 1
ATOM 2411 N N . PHE A 1 290 ? -13.220 51.709 31.960 1.00 8.43 290 PHE A N 1
ATOM 2412 C CA . PHE A 1 290 ? -12.665 52.951 32.483 1.00 9.08 290 PHE A CA 1
ATOM 2413 C C . PHE A 1 290 ? -11.218 53.104 32.015 1.00 11.88 290 PHE A C 1
ATOM 2414 O O . PHE A 1 290 ? -10.795 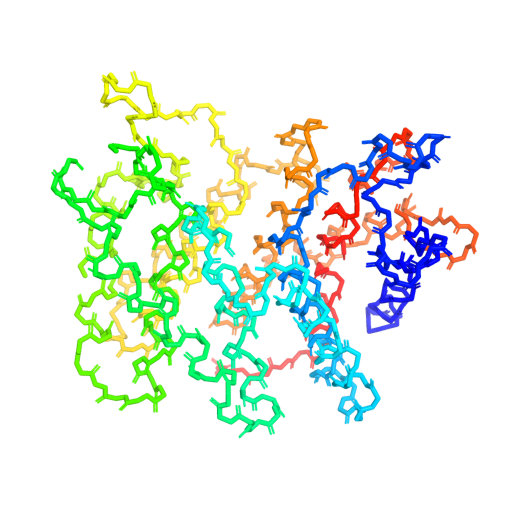54.187 31.610 1.00 15.89 290 PHE A O 1
ATOM 2422 N N . VAL A 1 291 ? -10.458 52.017 32.081 1.00 7.16 291 VAL A N 1
ATOM 2423 C CA . VAL A 1 291 ? -9.067 52.053 31.652 1.00 9.35 291 VAL A CA 1
ATOM 2424 C C . VAL A 1 291 ? -8.962 52.372 30.161 1.00 8.83 291 VAL A C 1
ATOM 2425 O O . VAL A 1 291 ? -8.248 53.294 29.770 1.00 7.19 291 VAL A O 1
ATOM 2429 N N . LEU A 1 292 ? -9.685 51.620 29.332 1.00 6.14 292 LEU A N 1
ATOM 2430 C CA . LEU A 1 292 ? -9.653 51.838 27.883 1.00 13.96 292 LEU A CA 1
ATOM 2431 C C . LEU A 1 292 ? -10.167 53.217 27.466 1.00 12.67 292 LEU A C 1
ATOM 2432 O O . LEU A 1 292 ? -9.585 53.869 26.591 1.00 11.49 292 LEU A O 1
ATOM 2437 N N . ASN A 1 293 ? -11.250 53.665 28.092 1.00 9.25 293 ASN A N 1
ATOM 2438 C CA . ASN A 1 293 ? -11.812 54.971 27.766 1.00 9.90 293 ASN A CA 1
ATOM 2439 C C . ASN A 1 293 ? -10.900 56.113 28.217 1.00 8.19 293 ASN A C 1
ATOM 2440 O O . ASN A 1 293 ? -10.795 57.129 27.533 1.00 10.95 293 ASN A O 1
ATOM 2445 N N . SER A 1 294 ? -10.235 55.953 29.359 1.00 8.73 294 SER A N 1
ATOM 2446 C CA . SER A 1 294 ? -9.341 57.006 29.831 1.00 7.09 294 SER A CA 1
ATOM 2447 C C . SER A 1 294 ? -8.105 57.060 28.935 1.00 10.14 294 SER A C 1
ATOM 2448 O O . SER A 1 294 ? -7.568 58.135 28.667 1.00 10.24 294 SER A O 1
ATOM 2451 N N . CYS A 1 295 ? -7.661 55.900 28.458 1.00 9.43 295 CYS A N 1
ATOM 2452 C CA . CYS A 1 295 ? -6.502 55.855 27.573 1.00 8.82 295 CYS A CA 1
ATOM 2453 C C . CYS A 1 295 ? -6.851 56.460 26.219 1.00 10.27 295 CYS A C 1
ATOM 2454 O O . CYS A 1 295 ? -5.988 57.003 25.530 1.00 12.46 295 CYS A O 1
ATOM 2457 N N . GLN A 1 296 ? -8.124 56.371 25.841 1.00 11.66 296 GLN A N 1
ATOM 2458 C CA . GLN A 1 296 ? -8.573 56.933 24.572 1.00 11.88 296 GLN A CA 1
ATOM 2459 C C . GLN A 1 296 ? -8.454 58.456 24.651 1.00 8.86 296 GLN A C 1
ATOM 2460 O O . GLN A 1 296 ? -8.047 59.107 23.688 1.00 11.53 296 GLN A O 1
ATOM 2466 N N . ILE A 1 297 ? -8.799 59.019 25.804 1.00 9.30 297 ILE A N 1
ATOM 2467 C CA . ILE A 1 297 ? -8.713 60.464 25.997 1.00 5.16 297 ILE A CA 1
ATOM 2468 C C . ILE A 1 297 ? -7.252 60.890 25.976 1.00 8.04 297 ILE A C 1
ATOM 2469 O O . ILE A 1 297 ? -6.904 61.926 25.412 1.00 12.50 297 ILE A O 1
ATOM 2474 N N . LEU A 1 298 ? -6.396 60.076 26.582 1.00 10.24 298 LEU A N 1
ATOM 2475 C CA . LEU A 1 298 ? -4.968 60.363 26.612 1.00 10.55 298 LEU A CA 1
ATOM 2476 C C . LEU A 1 298 ? -4.410 60.439 25.181 1.00 10.95 298 LEU A C 1
ATOM 2477 O O . LEU A 1 298 ? -3.796 61.438 24.799 1.00 13.08 298 LEU A O 1
ATOM 2482 N N . VAL A 1 299 ? -4.642 59.391 24.390 1.00 7.65 299 VAL A N 1
ATOM 2483 C CA . VAL A 1 299 ? -4.142 59.339 23.014 1.00 11.64 299 VAL A CA 1
ATOM 2484 C C . VAL A 1 299 ? -4.752 60.385 22.075 1.00 10.40 299 VAL A C 1
ATOM 2485 O O . VAL A 1 299 ? -4.123 60.782 21.099 1.00 13.60 299 VAL A O 1
ATOM 2489 N N . GLU A 1 300 ? -5.972 60.826 22.365 1.00 14.84 300 GLU A N 1
ATOM 2490 C CA . GLU A 1 300 ? -6.618 61.839 21.536 1.00 18.18 300 GLU A CA 1
ATOM 2491 C C . GLU A 1 300 ? -6.044 63.228 21.840 1.00 18.12 300 GLU A C 1
ATOM 2492 O O . GLU A 1 300 ? -6.302 64.180 21.105 1.00 18.65 300 GLU A O 1
ATOM 2498 N N . ASN A 1 301 ? -5.260 63.348 22.910 1.00 13.26 301 ASN A N 1
ATOM 2499 C CA . ASN A 1 301 ? -4.706 64.650 23.280 1.00 14.75 301 ASN A CA 1
ATOM 2500 C C . ASN A 1 301 ? -3.201 64.736 23.506 1.00 14.48 301 ASN A C 1
ATOM 2501 O O . ASN A 1 301 ? -2.648 65.837 23.564 1.00 16.47 301 ASN A O 1
ATOM 2506 N N . ALA A 1 302 ? -2.528 63.597 23.621 1.00 10.62 302 ALA A N 1
ATOM 2507 C CA . ALA A 1 302 ? -1.093 63.618 23.882 1.00 5.69 302 ALA A CA 1
ATOM 2508 C C . ALA A 1 302 ? -0.181 63.562 22.659 1.00 9.76 302 ALA A C 1
ATOM 2509 O O . ALA A 1 302 ? 1.039 63.491 22.808 1.00 10.95 302 ALA A O 1
ATOM 2511 N N . LYS A 1 303 ? -0.758 63.611 21.459 1.00 11.60 303 LYS A N 1
ATOM 2512 C CA . LYS A 1 303 ? 0.035 63.553 20.226 1.00 19.48 303 LYS A CA 1
ATOM 2513 C C . LYS A 1 303 ? 0.934 64.770 20.024 1.00 17.75 303 LYS A C 1
ATOM 2514 O O . LYS A 1 303 ? 0.507 65.914 20.191 1.00 16.50 303 LYS A O 1
ATOM 2520 N N . LEU A 1 304 ? 2.182 64.506 19.658 1.00 8.09 304 LEU A N 1
ATOM 2521 C CA . LEU A 1 304 ? 3.165 65.554 19.407 1.00 9.21 304 LEU A CA 1
ATOM 2522 C C . LEU A 1 304 ? 4.195 65.009 18.427 1.00 11.76 304 LEU A C 1
ATOM 2523 O O . LEU A 1 304 ? 5.028 64.175 18.783 1.00 12.99 304 LEU A O 1
ATOM 2528 N N . ASP A 1 305 ? 4.107 65.471 17.181 1.00 10.09 305 ASP A N 1
ATOM 2529 C CA . ASP A 1 305 ? 5.009 65.037 16.119 1.00 10.18 305 ASP A CA 1
ATOM 2530 C C . ASP A 1 305 ? 5.041 63.521 15.941 1.00 8.56 305 ASP A C 1
ATOM 2531 O O . ASP A 1 305 ? 6.100 62.933 15.720 1.00 13.03 305 ASP A O 1
ATOM 2536 N N . GLY A 1 306 ? 3.876 62.891 16.031 1.00 9.88 306 GLY A N 1
ATOM 2537 C CA . GLY A 1 306 ? 3.803 61.450 15.860 1.00 7.06 306 GLY A CA 1
ATOM 2538 C C . GLY A 1 306 ? 4.054 60.634 17.115 1.00 14.07 306 GLY A C 1
ATOM 2539 O O . GLY A 1 306 ? 3.855 59.418 17.113 1.00 16.83 306 GLY A O 1
ATOM 2540 N N . TYR A 1 307 ? 4.496 61.289 18.184 1.00 9.85 307 TYR A N 1
ATOM 2541 C CA . TYR A 1 307 ? 4.765 60.593 19.439 1.00 8.60 307 TYR A CA 1
ATOM 2542 C C . TYR A 1 307 ? 3.791 61.024 20.523 1.00 8.91 307 TYR A C 1
ATOM 2543 O O . TYR A 1 307 ? 2.852 61.775 20.258 1.00 11.39 307 TYR A O 1
ATOM 2552 N N . LEU A 1 308 ? 4.011 60.542 21.742 1.00 9.73 308 LEU A N 1
ATOM 2553 C CA . LEU A 1 308 ? 3.137 60.866 22.862 1.00 7.08 308 LEU A CA 1
ATOM 2554 C C . LEU A 1 308 ? 3.852 61.591 24.002 1.00 7.63 308 LEU A C 1
ATOM 2555 O O . LEU A 1 308 ? 4.795 61.061 24.586 1.00 6.16 308 LEU A O 1
ATOM 2560 N N . LEU A 1 309 ? 3.408 62.813 24.295 1.00 7.99 309 LEU A N 1
ATOM 2561 C CA . LEU A 1 309 ? 3.956 63.601 25.397 1.00 10.77 309 LEU A CA 1
ATOM 2562 C C . LEU A 1 309 ? 2.764 63.668 26.341 1.00 10.54 309 LEU A C 1
ATOM 2563 O O . LEU A 1 309 ? 1.818 64.425 26.117 1.00 8.23 309 LEU A O 1
ATOM 2576 N N . GLY A 1 311 ? 1.196 64.512 29.872 1.00 8.89 311 GLY A N 1
ATOM 2577 C CA . GLY A 1 311 ? 1.265 65.264 31.111 1.00 9.63 311 GLY A CA 1
ATOM 2578 C C . GLY A 1 311 ? 0.298 64.765 32.172 1.00 12.02 311 GLY A C 1
ATOM 2579 O O . GLY A 1 311 ? -0.343 63.727 32.014 1.00 12.98 311 GLY A O 1
ATOM 2588 N N . ASN A 1 313 ? -2.657 66.071 33.258 1.00 9.04 313 ASN A N 1
ATOM 2589 C CA . ASN A 1 313 ? -4.064 66.083 32.852 1.00 10.33 313 ASN A CA 1
ATOM 2590 C C . ASN A 1 313 ? -4.159 65.481 31.454 1.00 12.23 313 ASN A C 1
ATOM 2591 O O . ASN A 1 313 ? -3.717 66.087 30.481 1.00 13.14 313 ASN A O 1
ATOM 2596 N N . TRP A 1 314 ? -4.747 64.295 31.357 1.00 7.54 314 TRP A N 1
ATOM 2597 C CA . TRP A 1 314 ? -4.854 63.599 30.079 1.00 11.98 314 TRP A CA 1
ATOM 2598 C C . TRP A 1 314 ? -5.749 64.252 29.029 1.00 9.85 314 TRP A C 1
ATOM 2599 O O . TRP A 1 314 ? -5.603 63.988 27.834 1.00 12.08 314 TRP A O 1
ATOM 2610 N N . LYS A 1 315 ? -6.667 65.103 29.463 1.00 7.96 315 LYS A N 1
ATOM 2611 C CA . LYS A 1 315 ? -7.569 65.762 28.525 1.00 10.25 315 LYS A CA 1
ATOM 2612 C C . LYS A 1 315 ? -6.913 66.954 27.841 1.00 15.94 315 LYS A C 1
ATOM 2613 O O . LYS A 1 315 ? -7.163 67.222 26.664 1.00 16.72 315 LYS A O 1
ATOM 2619 N N . GLU A 1 316 ? -6.068 67.665 28.578 1.00 16.14 316 GLU A N 1
ATOM 2620 C CA . GLU A 1 316 ? -5.388 68.838 28.033 1.00 14.97 316 GLU A CA 1
ATOM 2621 C C . GLU A 1 316 ? -4.245 68.481 27.095 1.00 15.73 316 GLU A C 1
ATOM 2622 O O . GLU A 1 316 ? -3.614 67.436 27.234 1.00 14.97 316 GLU A O 1
ATOM 2628 N N . LYS A 1 317 ? -3.985 69.364 26.139 1.00 13.55 317 LYS A N 1
ATOM 2629 C CA . LYS A 1 317 ? -2.894 69.164 25.200 1.00 15.56 317 LYS A CA 1
ATOM 2630 C C . LYS A 1 317 ? -1.595 69.386 25.973 1.00 15.06 317 LYS A C 1
ATOM 2631 O O . LYS A 1 317 ? -1.569 70.135 26.948 1.00 16.18 317 LYS A O 1
ATOM 2637 N N . PRO A 1 318 ? -0.505 68.726 25.555 1.00 13.89 318 PRO A N 1
ATOM 2638 C CA . PRO A 1 318 ? 0.796 68.860 26.221 1.00 13.13 318 PRO A CA 1
ATOM 2639 C C . PRO A 1 318 ? 1.164 70.329 26.394 1.00 9.87 318 PRO A C 1
ATOM 2640 O O . PRO A 1 318 ? 1.233 71.068 25.411 1.00 12.94 318 PRO A O 1
ATOM 2644 N N . SER A 1 319 ? 1.403 70.746 27.637 1.00 9.72 319 SER A N 1
ATOM 2645 C CA . SER A 1 319 ? 1.745 72.136 27.925 1.00 13.78 319 SER A CA 1
ATOM 2646 C C . SER A 1 319 ? 2.694 72.276 29.110 1.00 16.70 319 SER A C 1
ATOM 2647 O O . SER A 1 319 ? 2.720 71.429 30.001 1.00 14.56 319 SER A O 1
ATOM 2650 N N . GLY A 1 320 ? 3.470 73.355 29.112 1.00 16.26 320 GLY A N 1
ATOM 2651 C CA . GLY A 1 320 ? 4.394 73.610 30.204 1.00 17.12 320 GLY A CA 1
ATOM 2652 C C . GLY A 1 320 ? 5.508 72.599 30.411 1.00 15.66 320 GLY A C 1
ATOM 2653 O O . GLY A 1 320 ? 5.829 71.813 29.521 1.00 15.67 320 GLY A O 1
ATOM 2654 N N . LYS A 1 321 ? 6.093 72.632 31.606 1.00 11.61 321 LYS A N 1
ATOM 2655 C CA . LYS A 1 321 ? 7.195 71.750 31.983 1.00 14.38 321 LYS A CA 1
ATOM 2656 C C . LYS A 1 321 ? 6.634 70.419 32.475 1.00 14.23 321 LYS A C 1
ATOM 2657 O O . LYS A 1 321 ? 5.926 70.369 33.478 1.00 20.63 321 LYS A O 1
ATOM 2663 N N . ILE A 1 322 ? 6.957 69.344 31.768 1.00 11.12 322 ILE A N 1
ATOM 2664 C CA . ILE A 1 322 ? 6.446 68.022 32.118 1.00 10.84 322 ILE A CA 1
ATOM 2665 C C . ILE A 1 322 ? 7.529 67.044 32.578 1.00 9.10 322 ILE A C 1
ATOM 2666 O O . ILE A 1 322 ? 8.476 66.765 31.848 1.00 10.36 322 ILE A O 1
ATOM 2671 N N . PRO A 1 323 ? 7.398 66.508 33.805 1.00 8.94 323 PRO A N 1
ATOM 2672 C CA . PRO A 1 323 ? 8.391 65.559 34.322 1.00 4.61 323 PRO A CA 1
ATOM 2673 C C . PRO A 1 323 ? 8.149 64.190 33.683 1.00 5.35 323 PRO A C 1
ATOM 2674 O O . PRO A 1 323 ? 7.010 63.852 33.369 1.00 7.67 323 PRO A O 1
ATOM 2678 N N . TYR A 1 324 ? 9.193 63.391 33.487 1.00 9.91 324 TYR A N 1
ATOM 2679 C CA . TYR A 1 324 ? 8.950 62.101 32.859 1.00 9.42 324 TYR A CA 1
ATOM 2680 C C . TYR A 1 324 ? 8.187 61.137 33.763 1.00 6.73 324 TYR A C 1
ATOM 2681 O O . TYR A 1 324 ? 7.806 60.046 33.340 1.00 5.37 324 TYR A O 1
ATOM 2690 N N . SER A 1 325 ? 7.935 61.554 35.004 1.00 5.73 325 SER A N 1
ATOM 2691 C CA . SER A 1 325 ? 7.154 60.731 35.922 1.00 6.05 325 SER A CA 1
ATOM 2692 C C . SER A 1 325 ? 5.739 60.652 35.326 1.00 4.72 325 SER A C 1
ATOM 2693 O O . SER A 1 325 ? 5.074 59.614 35.384 1.00 6.14 325 SER A O 1
ATOM 2696 N N . ALA A 1 326 ? 5.294 61.760 34.738 1.00 6.97 326 ALA A N 1
ATOM 2697 C CA . ALA A 1 326 ? 3.974 61.826 34.110 1.00 4.71 326 ALA A CA 1
ATOM 2698 C C . ALA A 1 326 ? 4.003 60.963 32.851 1.00 8.23 326 ALA A C 1
ATOM 2699 O O . ALA A 1 326 ? 3.046 60.255 32.541 1.00 7.47 326 ALA A O 1
ATOM 2701 N N . GLU A 1 327 ? 5.113 61.040 32.125 1.00 7.59 327 GLU A N 1
ATOM 2702 C CA . GLU A 1 327 ? 5.291 60.252 30.914 1.00 6.64 327 GLU A CA 1
ATOM 2703 C C . GLU A 1 327 ? 5.179 58.774 31.287 1.00 8.52 327 GLU A C 1
ATOM 2704 O O . GLU A 1 327 ? 4.554 57.989 30.576 1.00 7.86 327 GLU A O 1
ATOM 2710 N N . LEU A 1 328 ? 5.787 58.404 32.412 1.00 7.69 328 LEU A N 1
ATOM 2711 C CA . LEU A 1 328 ? 5.755 57.024 32.886 1.00 6.47 328 LEU A CA 1
ATOM 2712 C C . LEU A 1 328 ? 4.345 56.543 33.196 1.00 6.66 328 LEU A C 1
ATOM 2713 O O . LEU A 1 328 ? 3.986 55.425 32.828 1.00 7.42 328 LEU A O 1
ATOM 2718 N N . SER A 1 329 ? 3.530 57.360 33.863 1.00 7.60 329 SER A N 1
ATOM 2719 C CA . SER A 1 329 ? 2.181 56.880 34.164 1.00 11.72 329 SER A CA 1
ATOM 2720 C C . SER A 1 329 ? 1.375 56.677 32.899 1.00 9.34 329 SER A C 1
ATOM 2721 O O . SER A 1 329 ? 0.500 55.814 32.845 1.00 9.41 329 SER A O 1
ATOM 2724 N N . GLY A 1 330 ? 1.679 57.455 31.871 1.00 8.82 330 GLY A N 1
ATOM 2725 C CA . GLY A 1 330 ? 0.963 57.303 30.621 1.00 11.62 330 GLY A CA 1
ATOM 2726 C C . GLY A 1 330 ? 1.388 56.006 29.973 1.00 11.48 330 GLY A C 1
ATOM 2727 O O . GLY A 1 330 ? 0.568 55.259 29.440 1.00 7.01 330 GLY A O 1
ATOM 2736 N N . ILE A 1 332 ? 2.568 53.416 31.515 1.00 1.84 332 ILE A N 1
ATOM 2737 C CA . ILE A 1 332 ? 2.045 52.308 32.311 1.00 6.49 332 ILE A CA 1
ATOM 2738 C C . ILE A 1 332 ? 0.593 52.032 31.941 1.00 9.03 332 ILE A C 1
ATOM 2739 O O . ILE A 1 332 ? 0.206 50.884 31.730 1.00 5.52 332 ILE A O 1
ATOM 2744 N N . ALA A 1 333 ? -0.204 53.092 31.854 1.00 5.43 333 ALA A N 1
ATOM 2745 C CA . ALA A 1 333 ? -1.610 52.962 31.504 1.00 6.47 333 ALA A CA 1
ATOM 2746 C C . ALA A 1 333 ? -1.788 52.261 30.158 1.00 9.39 333 ALA A C 1
ATOM 2747 O O . ALA A 1 333 ? -2.610 51.358 30.033 1.00 7.76 333 ALA A O 1
ATOM 2749 N N . LEU A 1 334 ? -1.009 52.669 29.158 1.00 6.56 334 LEU A N 1
ATOM 2750 C CA . LEU A 1 334 ? -1.110 52.075 27.827 1.00 6.35 334 LEU A CA 1
ATOM 2751 C C . LEU A 1 334 ? -0.683 50.605 27.803 1.00 5.44 334 LEU A C 1
ATOM 2752 O O . LEU A 1 334 ? -1.261 49.797 27.071 1.00 6.19 334 LEU A O 1
ATOM 2757 N N . GLU A 1 335 ? 0.330 50.250 28.586 1.00 5.47 335 GLU A N 1
ATOM 2758 C CA . GLU A 1 335 ? 0.732 48.849 28.641 1.00 8.20 335 GLU A CA 1
ATOM 2759 C C . GLU A 1 335 ? -0.410 48.061 29.299 1.00 7.89 335 GLU A C 1
ATOM 2760 O O . GLU A 1 335 ? -0.658 46.909 28.950 1.00 5.79 335 GLU A O 1
ATOM 2774 N N . ALA A 1 337 ? -3.619 48.870 29.114 1.00 6.75 337 ALA A N 1
ATOM 2775 C CA . ALA A 1 337 ? -4.669 48.808 28.105 1.00 4.65 337 ALA A CA 1
ATOM 2776 C C . ALA A 1 337 ? -4.312 47.688 27.126 1.00 6.63 337 ALA A C 1
ATOM 2777 O O . ALA A 1 337 ? -5.165 46.887 26.738 1.00 8.22 337 ALA A O 1
ATOM 2779 N N . ALA A 1 338 ? -3.044 47.635 26.730 1.00 8.90 338 ALA A N 1
ATOM 2780 C CA . ALA A 1 338 ? -2.587 46.606 25.805 1.00 8.47 338 ALA A CA 1
ATOM 2781 C C . ALA A 1 338 ? -2.813 45.211 26.390 1.00 9.63 338 ALA A C 1
ATOM 2782 O O . ALA A 1 338 ? -3.225 44.295 25.684 1.00 9.35 338 ALA A O 1
ATOM 2784 N N . LYS A 1 339 ? -2.546 45.045 27.680 1.00 7.45 339 LYS A N 1
ATOM 2785 C CA . LYS A 1 339 ? -2.741 43.743 28.312 1.00 7.47 339 LYS A CA 1
ATOM 2786 C C . LYS A 1 339 ? -4.222 43.388 28.322 1.00 9.81 339 LYS A C 1
ATOM 2787 O O . LYS A 1 339 ? -4.597 42.259 28.017 1.00 12.51 339 LYS A O 1
ATOM 2793 N N . LEU A 1 340 ? -5.059 44.361 28.673 1.00 11.05 340 LEU A N 1
ATOM 2794 C CA . LEU A 1 340 ? -6.505 44.165 28.711 1.00 10.85 340 LEU A CA 1
ATOM 2795 C C . LEU A 1 340 ? -7.020 43.790 27.320 1.00 12.06 340 LEU A C 1
ATOM 2796 O O . LEU A 1 340 ? -7.945 42.983 27.175 1.00 9.19 340 LEU A O 1
ATOM 2801 N N . GLU A 1 341 ? -6.407 44.387 26.304 1.00 6.30 341 GLU A N 1
ATOM 2802 C CA . GLU A 1 341 ? -6.769 44.155 24.906 1.00 9.50 341 GLU A CA 1
ATOM 2803 C C . GLU A 1 341 ? -6.575 42.694 24.490 1.00 14.09 341 GLU A C 1
ATOM 2804 O O . GLU A 1 341 ? -7.290 42.193 23.615 1.00 13.27 341 GLU A O 1
ATOM 2810 N N . LEU A 1 342 ? -5.614 42.012 25.113 1.00 14.23 342 LEU A N 1
ATOM 2811 C CA . LEU A 1 342 ? -5.345 40.611 24.785 1.00 15.86 342 LEU A CA 1
ATOM 2812 C C . LEU A 1 342 ? -6.423 39.684 25.328 1.00 16.62 342 LEU A C 1
ATOM 2813 O O . LEU A 1 342 ? -6.476 38.508 24.975 1.00 14.68 342 LEU A O 1
ATOM 2818 N N . GLU A 1 343 ? -7.278 40.222 26.189 1.00 10.74 343 GLU A N 1
ATOM 2819 C CA . GLU A 1 343 ? -8.375 39.461 26.779 1.00 14.90 343 GLU A CA 1
ATOM 2820 C C . GLU A 1 343 ? -7.908 38.136 27.378 1.00 15.49 343 GLU A C 1
ATOM 2821 O O . GLU A 1 343 ? -8.371 37.064 26.986 1.00 12.83 343 GLU A O 1
ATOM 2827 N N . HIS A 1 344 ? -6.981 38.216 28.325 1.00 14.14 344 HIS A N 1
ATOM 2828 C CA . HIS A 1 344 ? -6.471 37.026 28.996 1.00 17.10 344 HIS A CA 1
ATOM 2829 C C . HIS A 1 344 ? -7.583 36.466 29.880 1.00 15.69 344 HIS A C 1
ATOM 2830 O O . HIS A 1 344 ? -8.328 37.226 30.497 1.00 16.38 344 HIS A O 1
ATOM 2837 N N . HIS A 1 345 ? -7.705 35.142 29.939 1.00 11.52 345 HIS A N 1
ATOM 2838 C CA . HIS A 1 345 ? -8.739 34.527 30.768 1.00 16.39 345 HIS A CA 1
ATOM 2839 C C . HIS A 1 345 ? -8.146 33.941 32.047 1.00 19.53 345 HIS A C 1
ATOM 2840 O O . HIS A 1 345 ? -7.232 33.120 31.999 1.00 21.82 345 HIS A O 1
ATOM 2847 N N . HIS A 1 346 ? -8.676 34.368 33.190 1.00 18.80 346 HIS A N 1
ATOM 2848 C CA . HIS A 1 346 ? -8.184 33.899 34.479 1.00 22.89 346 HIS A CA 1
ATOM 2849 C C . HIS A 1 346 ? -9.207 33.099 35.284 1.00 23.05 346 HIS A C 1
ATOM 2850 O O . HIS A 1 346 ? -8.837 32.284 36.126 1.00 28.26 346 HIS A O 1
ATOM 2857 N N . HIS A 1 347 ? -10.490 33.331 35.029 1.00 13.47 347 HIS A N 1
ATOM 2858 C CA . HIS A 1 347 ? -11.542 32.619 35.741 1.00 13.43 347 HIS A CA 1
ATOM 2859 C C . HIS A 1 347 ? -12.719 32.414 34.810 1.00 14.54 347 HIS A C 1
ATOM 2860 O O . HIS A 1 347 ? -12.912 33.193 33.880 1.00 17.17 347 HIS A O 1
ATOM 2867 N N . HIS A 1 348 ? -13.509 31.372 35.050 1.00 15.26 348 HIS A N 1
ATOM 2868 C CA . HIS A 1 348 ? -14.663 31.135 34.202 1.00 30.31 348 HIS A CA 1
ATOM 2869 C C . HIS A 1 348 ? -15.831 32.005 34.650 1.00 36.90 348 HIS A C 1
ATOM 2870 O O . HIS A 1 348 ? -15.877 32.388 35.839 1.00 36.33 348 HIS A O 1
#

Organism: Listeria innocua serovar 6a (strain ATCC BAA-680 / CLIP 11262) (NCBI:txid272626)

Nearest PDB structures (foldseek):
  3k7x-assembly1_A  TM=1.003E+00  e=7.698E-51  Listeria innocua
  4mu9-assembly1_A  TM=8.413E-01  e=6.037E-13  Bacteroides thetaiotaomicron VPI-5482
  4mu9-assembly2_B  TM=8.462E-01  e=7.630E-13  Bacteroides thetaiotaomicron VPI-5482
  4v1r-assembly1_A  TM=8.116E-01  e=2.805E-11  Bacteroides thetaiotaomicron VPI-5482
  7d5g-assembly1_A  TM=6.736E-01  e=1.761E-06  Caldicellulosiruptor saccharolyticus DSM 8903

Solvent-accessible surface area: 14584 Å² total

CATH classification: 1.50.10.20

Foldseek 3Di:
DLLVQLVLLLVVQCVFFQDPDVLLGGQQKPPPPPSVVSSPDDLLLLLLLVLVSLVLNCVVVVDPVSLVVSVVSLQSSCVVVPVAQDDFFLLSLSNLVSLLSNCVVVVDVVSPVRNVVSLVCQVVPFWDPCCIAGAGGDVGNKHFLSRLLSSLLSLLSVCVVVVDVVSNVSVCSLVCQCVQAADPQLQGFGTACPVPPGGTPRVQRFLLSLQSLLSSLVSVCVVPVDPVSLVSSVSSLVVCCVPQDDPLEGDQNDPDSQSLQGLLSNLQSLVVNCQVPVPVVSLVSLVSSLVCQVVAQDDPNHGDAPSNHHDDDMHGCSNSSSNPSSSNVVVVVVDHDDD

InterPro domains:
  IPR005198 Glycoside hydrolase, family 76 [PF03663] (23-319)
  IPR008928 Six-hairpin glycosidase superfamily [SSF48208] (42-309)
  IPR014512 Predicted O-glycosyl hydrolase [PIRSF021505] (1-339)
  IPR053169 Meiotically Up-regulated Gene Protein [PTHR47791] (7-340)